Protein AF-A0A3N0ZMW2-F1 (afdb_monomer_lite)

Radius of gyration: 25.6 Å; chains: 1; bounding box: 73×27×79 Å

Sequence (236 aa):
MEIFRFLLFVFLTFFYLSYNSNSQKCKDFLIFDGSEQVVEYDIDTTGNWWILTRPYSDEFRLILPNSTTATFKEIKNLTFSPDGSRWAFFGRNNSGWNLVTSDTTIPLFCENVVDIGFSPNSEGFFYAYKNGMQTTVNFNHKQATLINYEGKIFLNFDGTLIAFVLTKGRSKTLVVPSRFESENFDEIIPLGFWADDEFIYAGRRGNLWQIFKNQKAITEDLLGIIDMKINWNGTN

Structure (mmCIF, N/CA/C/O backbone):
data_AF-A0A3N0ZMW2-F1
#
_entry.id   AF-A0A3N0ZMW2-F1
#
loop_
_atom_site.group_PDB
_atom_site.id
_atom_site.type_symbol
_atom_site.label_atom_id
_atom_site.label_alt_id
_atom_site.label_comp_id
_atom_site.label_asym_id
_atom_site.label_entity_id
_atom_site.label_seq_id
_atom_site.pdbx_PDB_ins_code
_atom_site.Cartn_x
_atom_site.Cartn_y
_atom_site.Cartn_z
_atom_site.occupancy
_atom_site.B_iso_or_equiv
_atom_site.auth_seq_id
_atom_site.auth_comp_id
_atom_site.auth_asym_id
_atom_site.auth_atom_id
_atom_site.pdbx_PDB_model_num
ATOM 1 N N . MET A 1 1 ? -51.099 12.055 -51.195 1.00 60.53 1 MET A N 1
ATOM 2 C CA . MET A 1 1 ? -50.445 10.734 -51.032 1.00 60.53 1 MET A CA 1
ATOM 3 C C . MET A 1 1 ? -48.921 10.810 -51.200 1.00 60.53 1 MET A C 1
ATOM 5 O O . MET A 1 1 ? -48.220 10.093 -50.503 1.00 60.53 1 MET A O 1
ATOM 9 N N . GLU A 1 2 ? -48.413 11.718 -52.043 1.00 67.00 2 GLU A N 1
ATOM 10 C CA . GLU A 1 2 ? -46.975 11.996 -52.258 1.00 67.00 2 GLU A CA 1
ATOM 11 C C . GLU A 1 2 ? -46.216 12.448 -50.988 1.00 67.00 2 GLU A C 1
ATOM 13 O O . GLU A 1 2 ? -45.193 11.869 -50.635 1.00 67.00 2 GLU A O 1
ATOM 18 N N . ILE A 1 3 ? -46.755 13.416 -50.235 1.00 75.69 3 ILE A N 1
ATOM 19 C CA . ILE A 1 3 ? -46.076 14.014 -49.064 1.00 75.69 3 ILE A CA 1
ATOM 20 C C . ILE A 1 3 ? -45.846 13.002 -47.929 1.00 75.69 3 ILE A C 1
ATOM 22 O O . ILE A 1 3 ? -44.796 13.004 -47.293 1.00 75.69 3 ILE A O 1
ATOM 26 N N . PHE A 1 4 ? -46.802 12.097 -47.697 1.00 76.81 4 PHE A N 1
ATOM 27 C CA . PHE A 1 4 ? -46.686 11.086 -46.643 1.00 76.81 4 PHE A CA 1
ATOM 28 C C . PHE A 1 4 ? -45.621 10.031 -46.978 1.00 76.81 4 PHE A C 1
ATOM 30 O O . PHE A 1 4 ? -44.885 9.595 -46.099 1.00 76.81 4 PHE A O 1
ATOM 37 N N . ARG A 1 5 ? -45.484 9.667 -48.263 1.00 75.56 5 ARG A N 1
ATOM 38 C CA . ARG A 1 5 ? -44.421 8.764 -48.730 1.00 75.56 5 ARG A CA 1
ATOM 39 C C . ARG A 1 5 ? -43.040 9.407 -48.618 1.00 75.56 5 ARG A C 1
ATOM 41 O O . ARG A 1 5 ? -42.105 8.731 -48.205 1.00 75.56 5 ARG A O 1
ATOM 48 N N . PHE A 1 6 ? -42.929 10.701 -48.917 1.00 79.81 6 PHE A N 1
ATOM 49 C CA . PHE A 1 6 ? -41.679 11.446 -48.758 1.00 79.81 6 PHE A CA 1
ATOM 50 C C . PHE A 1 6 ? -41.250 11.541 -47.285 1.00 79.81 6 PHE A C 1
ATOM 52 O O . PHE A 1 6 ? -40.108 11.228 -46.958 1.00 79.81 6 PHE A O 1
ATOM 59 N N . LEU A 1 7 ? -42.176 11.873 -46.378 1.00 78.88 7 LEU A N 1
ATOM 60 C CA . LEU A 1 7 ? -41.906 11.918 -44.935 1.00 78.88 7 LEU A CA 1
ATOM 61 C C . LEU A 1 7 ? -41.514 10.549 -44.365 1.00 78.88 7 LEU A C 1
ATOM 63 O O . LEU A 1 7 ? -40.574 10.469 -43.578 1.00 78.88 7 LEU A O 1
ATOM 67 N N . LEU A 1 8 ? -42.177 9.470 -44.794 1.00 79.69 8 LEU A N 1
ATOM 68 C CA . LEU A 1 8 ? -41.828 8.108 -44.382 1.00 79.69 8 LEU A CA 1
ATOM 69 C C . LEU A 1 8 ? -40.416 7.723 -44.850 1.00 79.69 8 LEU A C 1
ATOM 71 O O . LEU A 1 8 ? -39.670 7.104 -44.097 1.00 79.69 8 LEU A O 1
ATOM 75 N N . PHE A 1 9 ? -40.034 8.118 -46.068 1.00 80.38 9 PHE A N 1
ATOM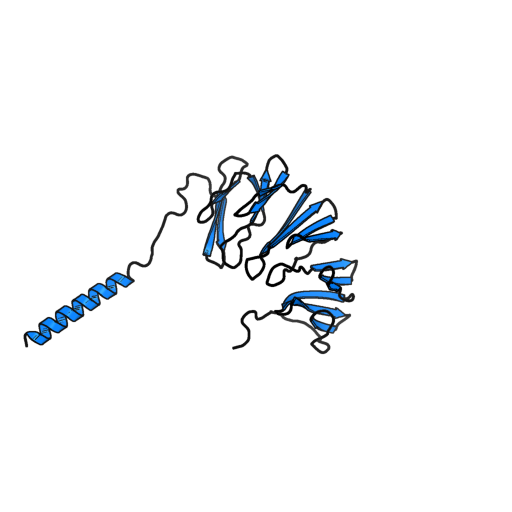 76 C CA . PHE A 1 9 ? -38.703 7.850 -46.612 1.00 80.38 9 PHE A CA 1
ATOM 77 C C . PHE A 1 9 ? -37.613 8.620 -45.857 1.00 80.38 9 PHE A C 1
ATOM 79 O O . PHE A 1 9 ? -36.590 8.037 -45.514 1.00 80.38 9 PHE A O 1
ATOM 86 N N . VAL A 1 10 ? -37.853 9.894 -45.524 1.00 81.12 10 VAL A N 1
ATOM 87 C CA . VAL A 1 10 ? -36.942 10.708 -44.695 1.00 81.12 10 VAL A CA 1
ATOM 88 C C . VAL A 1 10 ? -36.817 10.139 -43.280 1.00 81.12 10 VAL A C 1
ATOM 90 O O . VAL A 1 10 ? -35.724 10.103 -42.722 1.00 81.12 10 VAL A O 1
ATOM 93 N N . PHE A 1 11 ? -37.915 9.657 -42.697 1.00 78.88 11 PHE A N 1
ATOM 94 C CA . PHE A 1 11 ? -37.889 9.054 -41.368 1.00 78.88 11 PHE A CA 1
ATOM 95 C C . PHE A 1 11 ? -37.137 7.718 -41.367 1.00 78.88 11 PHE A C 1
ATOM 97 O O . PHE A 1 11 ? -36.317 7.477 -40.486 1.00 78.88 11 PHE A O 1
ATOM 104 N N . LEU A 1 12 ? -37.349 6.876 -42.384 1.00 74.88 12 LEU A N 1
ATOM 105 C CA . LEU A 1 12 ? -36.628 5.613 -42.553 1.00 74.88 12 LEU A CA 1
ATOM 106 C C . LEU A 1 12 ? -35.131 5.829 -42.787 1.00 74.88 12 LEU A C 1
ATOM 108 O O . LEU A 1 12 ? -34.338 5.097 -42.203 1.00 74.88 12 LEU A O 1
ATOM 112 N N . THR A 1 13 ? -34.725 6.833 -43.572 1.00 72.44 13 THR A N 1
ATOM 113 C CA . THR A 1 13 ? -33.300 7.147 -43.774 1.00 72.44 13 THR A CA 1
ATOM 114 C C . THR A 1 13 ? -32.653 7.709 -42.511 1.00 72.44 13 THR A C 1
ATOM 116 O O . THR A 1 13 ? -31.554 7.279 -42.168 1.00 72.44 13 THR A O 1
ATOM 119 N N . PHE A 1 14 ? -33.336 8.578 -41.757 1.00 68.44 14 PHE A N 1
ATOM 120 C CA . PHE A 1 14 ? -32.856 9.034 -40.445 1.00 68.44 14 PHE A CA 1
ATOM 121 C C . PHE A 1 14 ? -32.730 7.882 -39.444 1.00 68.44 14 PHE A C 1
ATOM 123 O O . PHE A 1 14 ? -31.727 7.781 -38.737 1.00 68.44 14 PHE A O 1
ATOM 130 N N . PHE A 1 15 ? -33.714 6.982 -39.414 1.00 64.94 15 PHE A N 1
ATOM 131 C CA . PHE A 1 15 ? -33.698 5.819 -38.533 1.00 64.94 15 PHE A CA 1
ATOM 132 C C . PHE A 1 15 ? -32.551 4.863 -38.900 1.00 64.94 15 PHE A C 1
ATOM 134 O O . PHE A 1 15 ? -31.793 4.453 -38.021 1.00 64.94 15 PHE A O 1
ATOM 141 N N . TYR A 1 16 ? -32.331 4.600 -40.193 1.00 61.69 16 TYR A N 1
ATOM 142 C CA . TYR A 1 16 ? -31.206 3.787 -40.675 1.00 61.69 16 TYR A CA 1
ATOM 143 C C . TYR A 1 16 ? -29.839 4.416 -40.375 1.00 61.69 16 TYR A C 1
ATOM 145 O O . TYR A 1 16 ? -28.912 3.713 -39.970 1.00 61.69 16 TYR A O 1
ATOM 153 N N . LEU A 1 17 ? -29.699 5.736 -40.534 1.00 58.47 17 LEU A N 1
ATOM 154 C CA . LEU A 1 17 ? -28.466 6.446 -40.184 1.00 58.47 17 LEU A CA 1
ATOM 155 C C . LEU A 1 17 ? -28.198 6.376 -38.674 1.00 58.47 17 LEU A C 1
ATOM 157 O O . LEU A 1 17 ? -27.071 6.107 -38.271 1.00 58.47 17 LEU A O 1
ATOM 161 N N . SER A 1 18 ? -29.230 6.520 -37.835 1.00 58.78 18 SER A N 1
ATOM 162 C CA . SER A 1 18 ? -29.092 6.439 -36.373 1.00 58.78 18 SER A CA 1
ATOM 163 C C . SER A 1 18 ? -28.722 5.039 -35.858 1.00 58.78 18 SER A C 1
ATOM 165 O O . SER A 1 18 ? -27.980 4.922 -34.881 1.00 58.78 18 SER A O 1
ATOM 167 N N . TYR A 1 19 ? -29.178 3.978 -36.535 1.00 56.97 19 TYR A N 1
ATOM 168 C CA . TYR A 1 19 ? -28.832 2.596 -36.191 1.00 56.97 19 TYR A CA 1
ATOM 169 C C . TYR A 1 19 ? -27.354 2.287 -36.476 1.00 56.97 19 TYR A C 1
ATOM 171 O O . TYR A 1 19 ? -26.683 1.660 -35.656 1.00 56.97 19 TYR A O 1
ATOM 179 N N . ASN A 1 20 ? -26.814 2.790 -37.592 1.00 53.53 20 ASN A N 1
ATOM 180 C CA . ASN A 1 20 ? -25.405 2.588 -37.946 1.00 53.53 20 ASN A CA 1
ATOM 181 C C . ASN A 1 20 ? -24.446 3.322 -36.991 1.00 53.53 20 ASN A C 1
ATOM 183 O O . ASN A 1 20 ? -23.402 2.777 -36.642 1.00 53.53 20 ASN A O 1
ATOM 187 N N . SER A 1 21 ? -24.828 4.493 -36.467 1.00 53.19 21 SER A N 1
ATOM 188 C CA . SER A 1 21 ? -24.027 5.243 -35.482 1.00 53.19 21 SER A CA 1
ATOM 189 C C . SER A 1 21 ? -23.791 4.492 -34.165 1.00 53.19 21 SER A C 1
ATOM 191 O O . SER A 1 21 ? -22.814 4.756 -33.465 1.00 53.19 21 SER A O 1
ATOM 193 N N . ASN A 1 22 ? -24.681 3.562 -33.802 1.00 53.41 22 ASN A N 1
ATOM 194 C CA . ASN A 1 22 ? -24.559 2.769 -32.576 1.00 53.41 22 ASN A CA 1
ATOM 195 C C . ASN A 1 22 ? -23.882 1.408 -32.787 1.00 53.41 22 ASN A C 1
ATOM 197 O O . ASN A 1 22 ? -23.497 0.781 -31.803 1.00 53.41 22 ASN A O 1
ATOM 201 N N . SER A 1 23 ? -23.679 0.973 -34.036 1.00 53.62 23 SER A N 1
ATOM 202 C CA . SER A 1 23 ? -23.050 -0.317 -34.355 1.00 53.62 23 SER A CA 1
ATOM 203 C C . SER A 1 23 ? -21.514 -0.279 -34.341 1.00 53.62 23 SER A C 1
ATOM 205 O O . SER A 1 23 ? -20.879 -1.319 -34.486 1.00 53.62 23 SER A O 1
ATOM 207 N N . GLN A 1 24 ? -20.903 0.896 -34.155 1.00 54.38 24 GLN A N 1
ATOM 208 C CA . GLN A 1 24 ? -19.456 1.105 -34.287 1.00 54.38 24 GLN A CA 1
ATOM 209 C C . GLN A 1 24 ? -18.806 1.575 -32.975 1.00 54.38 24 GLN A C 1
ATOM 211 O O . GLN A 1 24 ? -18.041 2.538 -32.955 1.00 54.38 24 GLN A O 1
ATOM 216 N N . LYS A 1 25 ? -19.152 0.944 -31.845 1.00 57.75 25 LYS A N 1
ATOM 217 C CA . LYS A 1 25 ? -18.576 1.296 -30.531 1.00 57.75 25 LYS A CA 1
ATOM 218 C C . LYS A 1 25 ? -17.552 0.296 -29.991 1.00 57.75 25 LYS A C 1
ATOM 220 O O . LYS A 1 25 ? -16.975 0.560 -28.944 1.00 57.75 25 LYS A O 1
ATOM 225 N N . CYS A 1 26 ? -17.270 -0.789 -30.707 1.00 59.66 26 CYS A N 1
ATOM 226 C CA . CYS A 1 26 ? -16.091 -1.609 -30.438 1.00 59.66 26 CYS A CA 1
ATOM 227 C C . CYS A 1 26 ? -14.921 -1.010 -31.219 1.00 59.66 26 CYS A C 1
ATOM 229 O O . CYS A 1 26 ? -14.846 -1.138 -32.442 1.00 59.66 26 CYS A O 1
ATOM 231 N N . LYS A 1 27 ? -14.071 -0.255 -30.521 1.00 62.12 27 LYS A N 1
ATOM 232 C CA . LYS A 1 27 ? -12.771 0.162 -31.038 1.00 62.12 27 LYS A CA 1
ATOM 233 C C . LYS A 1 27 ? -11.738 -0.773 -30.440 1.00 62.12 27 LYS A C 1
ATOM 235 O O . LYS A 1 27 ? -11.435 -0.659 -29.257 1.00 62.12 27 LYS A O 1
ATOM 240 N N . ASP A 1 28 ? -11.196 -1.639 -31.276 1.00 69.94 28 ASP A N 1
ATOM 241 C CA . ASP A 1 28 ? -10.061 -2.468 -30.908 1.00 69.94 28 ASP A CA 1
ATOM 242 C C . ASP A 1 28 ? -8.806 -1.721 -31.356 1.00 69.94 28 ASP A C 1
ATOM 244 O O . ASP A 1 28 ? -8.696 -1.292 -32.508 1.00 69.94 28 ASP A O 1
ATOM 248 N N . PHE A 1 29 ? -7.879 -1.500 -30.432 1.00 72.50 29 PHE A N 1
ATOM 249 C CA . PHE A 1 29 ? -6.575 -0.930 -30.736 1.00 72.50 29 PHE A CA 1
ATOM 250 C C . PHE A 1 29 ? -5.500 -1.879 -30.228 1.00 72.50 29 PHE A C 1
ATOM 252 O O . PHE A 1 29 ? -5.646 -2.512 -29.183 1.00 72.50 29 PHE A O 1
ATOM 259 N N . LEU A 1 30 ? -4.429 -2.009 -31.005 1.00 80.44 30 LEU A N 1
ATOM 260 C CA . LEU A 1 30 ? -3.298 -2.836 -30.626 1.00 80.44 30 LEU A CA 1
ATOM 261 C C . LEU A 1 30 ? -2.554 -2.143 -29.483 1.00 80.44 30 LEU A C 1
ATOM 263 O O . LEU A 1 30 ? -1.941 -1.099 -29.687 1.00 80.44 30 LEU A O 1
ATOM 267 N N . ILE A 1 31 ? -2.646 -2.719 -28.286 1.00 79.75 31 ILE A N 1
ATOM 268 C CA . ILE A 1 31 ? -1.982 -2.213 -27.078 1.00 79.75 31 ILE A CA 1
ATOM 269 C C . ILE A 1 31 ? -0.482 -2.553 -27.085 1.00 79.75 31 ILE A C 1
ATOM 271 O O . ILE A 1 31 ? 0.334 -1.793 -26.571 1.00 79.75 31 ILE A O 1
ATOM 275 N N . PHE A 1 32 ? -0.112 -3.683 -27.691 1.00 85.12 32 PHE A N 1
ATOM 276 C CA . PHE A 1 32 ? 1.262 -4.168 -27.742 1.00 85.12 32 PHE A CA 1
ATOM 277 C C . PHE A 1 32 ? 1.511 -4.956 -29.029 1.00 85.12 32 PHE A C 1
ATOM 279 O O . PHE A 1 32 ? 0.686 -5.777 -29.423 1.00 85.12 32 PHE A O 1
ATOM 286 N N . ASP A 1 33 ? 2.640 -4.702 -29.687 1.00 85.81 33 ASP A N 1
ATOM 287 C CA . ASP A 1 33 ? 2.970 -5.237 -31.014 1.00 85.81 33 ASP A CA 1
ATOM 288 C C . ASP A 1 33 ? 3.628 -6.626 -30.997 1.00 85.81 33 ASP A C 1
ATOM 290 O O . ASP A 1 33 ? 3.847 -7.218 -32.054 1.00 85.81 33 ASP A O 1
ATOM 294 N N . GLY A 1 34 ? 3.928 -7.161 -29.810 1.00 85.38 34 GLY A N 1
ATOM 295 C CA . GLY A 1 34 ? 4.603 -8.448 -29.659 1.00 85.38 34 GLY A CA 1
ATOM 296 C C . GLY A 1 34 ? 6.119 -8.387 -29.860 1.00 85.38 34 GLY A C 1
ATOM 297 O O . GLY A 1 34 ? 6.742 -9.431 -30.041 1.00 85.38 34 GLY A O 1
ATOM 298 N N . SER A 1 35 ? 6.726 -7.196 -29.824 1.00 88.38 35 SER A N 1
ATOM 299 C CA . SER A 1 35 ? 8.182 -7.009 -29.945 1.00 88.38 35 SER A CA 1
ATOM 300 C C . SER A 1 35 ? 8.998 -7.639 -28.808 1.00 88.38 35 S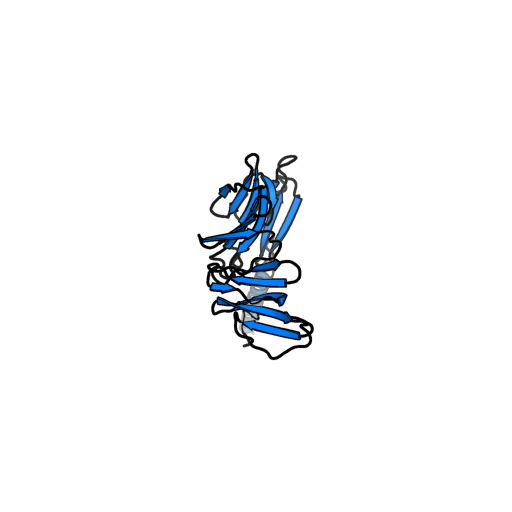ER A C 1
ATOM 302 O O . SER A 1 35 ? 10.196 -7.868 -28.967 1.00 88.38 35 SER A O 1
ATOM 304 N N . GLU A 1 36 ? 8.364 -7.959 -27.678 1.00 93.50 36 GLU A N 1
ATOM 305 C CA . GLU A 1 36 ? 8.993 -8.576 -26.507 1.00 93.50 36 GLU A CA 1
ATOM 306 C C . GLU A 1 36 ? 8.156 -9.723 -25.961 1.00 93.50 36 GLU A C 1
ATOM 308 O O . GLU A 1 36 ? 6.935 -9.769 -26.126 1.00 93.50 36 GLU A O 1
ATOM 313 N N . GLN A 1 37 ? 8.813 -10.635 -25.246 1.00 94.50 37 GLN A N 1
ATOM 314 C CA . GLN A 1 37 ? 8.111 -11.694 -24.542 1.00 94.50 37 GLN A CA 1
ATOM 315 C C . GLN A 1 37 ? 7.238 -11.094 -23.434 1.00 94.50 37 GLN A C 1
ATOM 317 O O . GLN A 1 37 ? 7.749 -10.482 -22.498 1.00 94.50 37 GLN A O 1
ATOM 322 N N . VAL A 1 38 ? 5.929 -11.324 -23.506 1.00 95.75 38 VAL A N 1
ATOM 323 C CA . VAL A 1 38 ? 5.001 -11.002 -22.417 1.00 95.75 38 VAL A CA 1
ATOM 324 C C . VAL A 1 38 ? 5.164 -12.031 -21.301 1.00 95.75 38 VAL A C 1
ATOM 326 O O . VAL A 1 38 ? 5.138 -13.238 -21.546 1.00 95.75 38 VAL A O 1
ATOM 329 N N . VAL A 1 39 ? 5.352 -11.543 -20.079 1.00 95.75 39 VAL A N 1
ATOM 330 C CA . VAL A 1 39 ? 5.433 -12.351 -18.857 1.00 95.75 39 VAL A CA 1
ATOM 331 C C . VAL A 1 39 ? 4.072 -12.395 -18.181 1.00 95.75 39 VAL A C 1
ATOM 333 O O . VAL A 1 39 ? 3.584 -13.469 -17.848 1.00 95.75 39 VAL A O 1
ATOM 336 N N . GLU A 1 40 ? 3.470 -11.224 -17.998 1.00 95.38 40 GLU A N 1
ATOM 337 C CA . GLU A 1 40 ? 2.204 -11.035 -17.298 1.00 95.38 40 GLU A CA 1
ATOM 338 C C . GLU A 1 40 ? 1.558 -9.736 -17.783 1.00 95.38 40 GLU A C 1
ATOM 340 O O . GLU A 1 40 ? 2.237 -8.859 -18.318 1.00 95.38 40 GLU A O 1
ATOM 345 N N . TYR A 1 41 ? 0.250 -9.613 -17.634 1.00 94.81 41 TYR A N 1
ATOM 346 C CA . TYR A 1 41 ? -0.497 -8.397 -17.921 1.00 94.81 41 TYR A CA 1
ATOM 347 C C . TYR A 1 41 ? -1.797 -8.428 -17.127 1.00 94.81 41 TYR A C 1
ATOM 349 O O . TYR A 1 41 ? -2.317 -9.508 -16.844 1.00 94.81 41 TYR A O 1
ATOM 357 N N . ASP A 1 42 ? -2.334 -7.259 -16.804 1.00 93.81 42 ASP A N 1
ATOM 358 C CA . ASP A 1 42 ? -3.636 -7.146 -16.147 1.00 93.81 42 ASP A CA 1
ATOM 359 C C . ASP A 1 42 ? -4.262 -5.768 -16.404 1.00 93.81 42 ASP A C 1
ATOM 361 O O . ASP A 1 42 ? -3.635 -4.878 -16.990 1.00 93.81 42 ASP A O 1
ATOM 365 N N . ILE A 1 43 ? -5.506 -5.599 -15.962 1.00 90.44 43 ILE A N 1
ATOM 366 C CA . ILE A 1 43 ? -6.233 -4.334 -15.915 1.00 90.44 43 ILE A CA 1
ATOM 367 C C . ILE A 1 43 ? -6.816 -4.128 -14.515 1.00 90.44 43 ILE A C 1
ATOM 369 O O . ILE A 1 43 ? -7.495 -4.997 -13.970 1.00 90.44 43 ILE A O 1
ATOM 373 N N . ASP A 1 44 ? -6.547 -2.973 -13.911 1.00 85.12 44 ASP A N 1
ATOM 374 C CA . ASP A 1 44 ? -7.080 -2.652 -12.589 1.00 85.12 44 ASP A CA 1
ATOM 375 C C . ASP A 1 44 ? -8.575 -2.269 -12.642 1.00 85.12 44 ASP A C 1
ATOM 377 O O . ASP A 1 44 ? -9.188 -2.124 -13.705 1.00 85.12 44 ASP A O 1
ATOM 381 N N . THR A 1 45 ? -9.193 -2.063 -11.475 1.00 77.31 45 THR A N 1
ATOM 382 C CA . THR A 1 45 ? -10.620 -1.702 -11.379 1.00 77.31 45 THR A CA 1
ATOM 383 C C . THR A 1 45 ? -10.956 -0.318 -11.944 1.00 77.31 45 THR A C 1
ATOM 385 O O . THR A 1 45 ? -12.134 0.001 -12.094 1.00 77.31 45 THR A O 1
ATOM 388 N N . THR A 1 46 ? -9.952 0.513 -12.227 1.00 81.19 46 THR A N 1
ATOM 389 C CA . THR A 1 46 ? -10.101 1.848 -12.830 1.00 81.19 46 THR A CA 1
ATOM 390 C C . THR A 1 46 ? -9.931 1.816 -14.353 1.00 81.19 46 THR A C 1
ATOM 392 O O . THR A 1 46 ? -10.213 2.804 -15.029 1.00 81.19 46 THR A O 1
ATOM 395 N N . GLY A 1 47 ? -9.537 0.667 -14.909 1.00 82.69 47 GLY A N 1
ATOM 396 C CA . GLY A 1 47 ? -9.302 0.478 -16.334 1.00 82.69 47 GLY A CA 1
ATOM 397 C C . GLY A 1 47 ? -7.858 0.731 -16.769 1.00 82.69 47 GLY A C 1
ATOM 398 O O . GLY A 1 47 ? -7.594 0.725 -17.975 1.00 82.69 47 GLY A O 1
ATOM 399 N N . ASN A 1 48 ? -6.916 0.933 -15.838 1.00 87.94 48 ASN A N 1
ATOM 400 C CA . ASN A 1 48 ? -5.501 1.002 -16.196 1.00 87.94 48 ASN A CA 1
ATOM 401 C C . ASN A 1 48 ? -4.979 -0.391 -16.470 1.00 87.94 48 ASN A C 1
ATOM 403 O O . ASN A 1 48 ? -4.986 -1.260 -15.601 1.00 87.94 48 ASN A O 1
ATOM 407 N N . TRP A 1 49 ? -4.494 -0.581 -17.685 1.00 91.56 49 TRP A N 1
ATOM 408 C CA . TRP A 1 49 ? -3.830 -1.805 -18.079 1.00 91.56 49 TRP A CA 1
ATOM 409 C C . TRP A 1 49 ? -2.322 -1.684 -17.883 1.00 91.56 49 TRP A C 1
ATOM 411 O O . TRP A 1 49 ? -1.750 -0.594 -17.933 1.00 91.56 49 TRP A O 1
ATOM 421 N N . TRP A 1 50 ? -1.664 -2.818 -17.701 1.00 94.94 50 TRP A N 1
ATOM 422 C CA . TRP A 1 50 ? -0.211 -2.909 -17.700 1.00 94.94 50 TRP A CA 1
ATOM 423 C C . TRP A 1 50 ? 0.235 -4.233 -18.305 1.00 94.94 50 TRP A C 1
ATOM 425 O O . TRP A 1 50 ? -0.492 -5.225 -18.281 1.00 94.94 50 TRP A O 1
ATOM 435 N N . ILE A 1 51 ? 1.445 -4.242 -18.856 1.00 95.62 51 ILE A N 1
ATOM 436 C CA . ILE A 1 51 ? 2.087 -5.436 -19.402 1.00 95.62 51 ILE A CA 1
ATOM 437 C C . ILE A 1 51 ? 3.497 -5.504 -18.836 1.00 95.62 51 ILE A C 1
ATOM 439 O O . ILE A 1 51 ? 4.291 -4.582 -19.010 1.00 95.62 51 ILE A O 1
ATOM 443 N N . LEU A 1 52 ? 3.816 -6.605 -18.171 1.00 96.81 52 LEU A N 1
ATOM 444 C CA . LEU A 1 52 ? 5.171 -6.968 -17.797 1.00 96.81 52 LEU A CA 1
ATOM 445 C C . LEU A 1 52 ? 5.799 -7.746 -18.951 1.00 96.81 52 LEU A C 1
ATOM 447 O O . LEU A 1 52 ? 5.354 -8.845 -19.292 1.00 96.81 52 LEU A O 1
ATOM 451 N N . THR A 1 53 ? 6.852 -7.195 -19.539 1.00 96.75 53 THR A N 1
ATOM 452 C CA . THR A 1 53 ? 7.608 -7.845 -20.611 1.00 96.75 53 THR A CA 1
ATOM 453 C C . THR A 1 53 ? 9.001 -8.244 -20.147 1.00 96.75 53 THR A C 1
ATOM 455 O O . THR A 1 53 ? 9.514 -7.741 -19.145 1.00 96.75 53 THR A O 1
ATOM 458 N N . ARG A 1 54 ? 9.618 -9.166 -20.888 1.00 96.31 54 ARG A N 1
ATOM 459 C CA . ARG A 1 54 ? 10.990 -9.639 -20.704 1.00 96.31 54 ARG A CA 1
ATOM 460 C C . ARG A 1 54 ? 11.806 -9.388 -21.983 1.00 96.31 54 ARG A C 1
ATOM 462 O O . ARG A 1 54 ? 11.893 -10.284 -22.824 1.00 96.31 54 ARG A O 1
ATOM 469 N N . PRO A 1 55 ? 12.368 -8.177 -22.170 1.00 93.50 55 PRO A N 1
ATOM 470 C CA . PRO A 1 55 ? 13.239 -7.858 -23.309 1.00 93.50 55 PRO A CA 1
ATOM 471 C C . PRO A 1 55 ? 14.509 -8.711 -23.393 1.00 93.50 55 PRO A C 1
ATOM 473 O O . PRO A 1 55 ? 14.977 -9.027 -24.486 1.00 93.50 55 PRO A O 1
ATOM 476 N N . TYR A 1 56 ? 15.089 -9.056 -22.240 1.00 91.94 56 TYR A N 1
ATOM 477 C CA . TYR A 1 56 ? 16.352 -9.790 -22.115 1.00 91.94 56 TYR A CA 1
ATOM 478 C C . TYR A 1 56 ? 16.196 -10.931 -21.104 1.00 91.94 56 TYR A C 1
ATOM 480 O O . TYR A 1 56 ? 15.253 -10.918 -20.320 1.00 91.94 56 TYR A O 1
ATOM 488 N N . SER A 1 57 ? 17.115 -11.909 -21.095 1.00 88.19 57 SER A N 1
ATOM 489 C CA . SER A 1 57 ? 16.968 -13.164 -20.326 1.00 88.19 57 SER A CA 1
ATOM 490 C C . SER A 1 57 ? 16.544 -12.970 -18.867 1.00 88.19 57 SER A C 1
ATOM 492 O O . SER A 1 57 ? 15.708 -13.729 -18.383 1.00 88.19 57 SER A O 1
ATOM 494 N N . ASP A 1 58 ? 17.066 -11.933 -18.208 1.00 90.62 58 ASP A N 1
ATOM 495 C CA . ASP A 1 58 ? 16.887 -11.678 -16.774 1.00 90.62 58 ASP A CA 1
ATOM 496 C C . ASP A 1 58 ? 16.494 -10.226 -16.474 1.00 90.62 58 ASP A C 1
ATOM 498 O O . ASP A 1 58 ? 16.784 -9.696 -15.399 1.00 90.62 58 ASP A O 1
ATOM 502 N N . GLU A 1 59 ? 15.859 -9.562 -17.439 1.00 96.25 59 GLU A N 1
ATOM 503 C CA . GLU A 1 59 ? 15.385 -8.194 -17.268 1.00 96.25 59 GLU A CA 1
ATOM 504 C C . GLU A 1 59 ? 13.931 -8.040 -17.688 1.00 96.25 59 GLU A C 1
ATOM 506 O O . GLU A 1 59 ? 13.482 -8.581 -18.697 1.00 96.25 59 GLU A O 1
ATOM 511 N N . PHE A 1 60 ? 13.218 -7.244 -16.907 1.00 97.44 60 PHE A N 1
ATOM 512 C CA . PHE A 1 60 ? 11.796 -6.999 -17.004 1.00 97.44 60 PHE A CA 1
ATOM 513 C C . PHE A 1 60 ? 11.527 -5.510 -17.145 1.00 97.44 60 PHE A C 1
ATOM 515 O O . PHE A 1 60 ? 12.242 -4.691 -16.565 1.00 97.44 60 PHE A O 1
ATOM 522 N N . ARG A 1 61 ? 10.464 -5.144 -17.850 1.00 96.75 61 ARG A N 1
ATOM 523 C CA . ARG A 1 61 ? 9.947 -3.773 -17.838 1.00 96.75 61 ARG A CA 1
ATOM 524 C C . ARG A 1 61 ? 8.432 -3.765 -17.886 1.00 96.75 61 ARG A C 1
ATOM 526 O O . ARG A 1 61 ? 7.817 -4.742 -18.306 1.00 96.75 61 ARG A O 1
ATOM 533 N N . LEU A 1 62 ? 7.852 -2.657 -17.444 1.00 96.31 62 LEU A N 1
ATOM 534 C CA . LEU A 1 62 ? 6.422 -2.416 -17.527 1.00 96.31 62 LEU A CA 1
ATOM 535 C C . LEU A 1 62 ? 6.116 -1.528 -18.731 1.00 96.31 62 LEU A C 1
ATOM 537 O O . LEU A 1 62 ? 6.745 -0.487 -18.942 1.00 96.31 62 LEU A O 1
ATOM 541 N N . ILE A 1 63 ? 5.113 -1.938 -19.493 1.00 94.75 63 ILE A N 1
ATOM 542 C CA . ILE A 1 63 ? 4.426 -1.115 -20.479 1.00 94.75 63 ILE A CA 1
ATOM 543 C C . ILE A 1 63 ? 3.095 -0.709 -19.854 1.00 94.75 63 ILE A C 1
ATOM 545 O O . ILE A 1 63 ? 2.324 -1.551 -19.397 1.00 94.75 63 ILE A O 1
ATOM 549 N N . LEU A 1 64 ? 2.867 0.595 -19.802 1.00 92.69 64 LEU A N 1
ATOM 550 C CA . LEU A 1 64 ? 1.743 1.274 -19.167 1.00 92.69 64 LEU A CA 1
ATOM 551 C C . LEU A 1 64 ? 1.028 2.133 -20.229 1.00 92.69 64 LEU A C 1
ATOM 553 O O . LEU A 1 64 ? 1.629 2.405 -21.273 1.00 92.69 64 LEU A O 1
ATOM 557 N N . PRO A 1 65 ? -0.196 2.643 -19.982 1.00 85.38 65 PRO A N 1
ATOM 558 C CA . PRO A 1 65 ? -1.044 3.242 -21.017 1.00 85.38 65 PRO A CA 1
ATOM 559 C C . PRO A 1 65 ? -0.387 4.312 -21.886 1.00 85.38 65 PRO A C 1
ATOM 561 O O . PRO A 1 65 ? -0.672 4.398 -23.076 1.00 85.38 65 PRO A O 1
ATOM 564 N N . ASN A 1 66 ? 0.521 5.095 -21.303 1.00 82.62 66 ASN A N 1
ATOM 565 C CA . ASN A 1 66 ? 1.253 6.156 -21.993 1.00 82.62 66 ASN A CA 1
ATOM 566 C C . ASN A 1 66 ? 2.748 6.162 -21.639 1.00 82.62 66 ASN A C 1
ATOM 568 O O . ASN A 1 66 ? 3.398 7.204 -21.714 1.00 82.62 66 ASN A O 1
ATOM 572 N N . SER A 1 67 ? 3.292 5.037 -21.169 1.00 88.06 67 SER A N 1
ATOM 573 C CA . SER A 1 67 ? 4.676 4.983 -20.696 1.00 88.06 67 SER A CA 1
ATOM 574 C C . SER A 1 67 ? 5.279 3.593 -20.851 1.00 88.06 67 SER A C 1
ATOM 576 O O . SER A 1 67 ? 4.594 2.579 -20.780 1.00 88.06 67 SER A O 1
ATOM 578 N N . THR A 1 68 ? 6.589 3.533 -21.050 1.00 93.00 68 THR A N 1
ATOM 579 C CA . THR A 1 68 ? 7.365 2.293 -20.991 1.00 93.00 68 THR A CA 1
ATOM 580 C C . THR A 1 68 ? 8.539 2.535 -20.065 1.00 93.00 68 THR A C 1
ATOM 582 O O . THR A 1 68 ? 9.270 3.514 -20.223 1.00 93.00 68 THR A O 1
ATOM 585 N N . THR A 1 69 ? 8.706 1.669 -19.072 1.00 95.81 69 THR A N 1
ATOM 586 C CA . THR A 1 69 ? 9.736 1.854 -18.052 1.00 95.81 69 THR A CA 1
ATOM 587 C C . THR A 1 69 ? 11.114 1.443 -18.564 1.00 95.81 69 THR A C 1
ATOM 589 O O . THR A 1 69 ? 11.258 0.722 -19.556 1.00 95.81 69 THR A O 1
ATOM 592 N N . ALA A 1 70 ? 12.150 1.844 -17.825 1.00 95.06 70 ALA A N 1
ATOM 593 C CA . ALA A 1 70 ? 13.452 1.192 -17.909 1.00 95.06 70 ALA A CA 1
ATOM 594 C C . ALA A 1 70 ? 13.350 -0.300 -17.535 1.00 95.06 70 ALA A C 1
ATOM 596 O O . ALA A 1 70 ? 12.326 -0.757 -17.012 1.00 95.06 70 ALA A O 1
ATOM 597 N N . THR A 1 71 ? 14.419 -1.047 -17.802 1.00 96.88 71 THR A N 1
ATOM 598 C CA . THR A 1 71 ? 14.514 -2.456 -17.434 1.00 96.88 71 THR A CA 1
ATOM 599 C C . THR A 1 71 ? 15.035 -2.644 -16.009 1.00 96.88 71 THR A C 1
ATOM 601 O O . THR A 1 71 ? 15.861 -1.878 -15.505 1.00 96.88 71 THR A O 1
ATOM 604 N N . PHE A 1 72 ? 14.537 -3.683 -15.348 1.00 97.88 72 PHE A N 1
ATOM 605 C CA . PHE A 1 72 ? 14.866 -4.059 -13.979 1.00 97.88 72 PHE A CA 1
ATOM 606 C C . PHE A 1 72 ? 15.038 -5.571 -13.887 1.00 97.88 72 PHE A C 1
ATOM 608 O O . PHE A 1 72 ? 14.366 -6.326 -14.577 1.00 97.88 72 PHE A O 1
ATOM 615 N N . LYS A 1 73 ? 15.899 -6.036 -12.987 1.00 97.31 73 LYS A N 1
ATOM 616 C CA . LYS A 1 73 ? 16.055 -7.469 -12.698 1.00 97.31 73 LYS A CA 1
ATOM 617 C C . LYS A 1 73 ? 14.859 -8.052 -11.952 1.00 97.31 73 LYS A C 1
ATOM 619 O O . LYS A 1 73 ? 14.611 -9.249 -12.011 1.00 97.31 73 LYS A O 1
ATOM 624 N N . GLU A 1 74 ? 14.153 -7.209 -11.206 1.00 97.12 74 GLU A N 1
ATOM 625 C CA . GLU A 1 74 ? 13.004 -7.590 -10.391 1.00 97.12 74 GLU A CA 1
ATOM 626 C C . GLU A 1 74 ? 12.040 -6.402 -10.307 1.00 97.12 74 GLU A C 1
ATOM 628 O O . GLU A 1 74 ? 12.482 -5.264 -10.133 1.00 97.12 74 GLU A O 1
ATOM 633 N N . ILE A 1 75 ? 10.739 -6.665 -10.427 1.00 97.75 75 ILE A N 1
ATOM 634 C CA . ILE A 1 75 ? 9.666 -5.674 -10.296 1.00 97.75 75 ILE A CA 1
ATOM 635 C C . ILE A 1 75 ? 8.677 -6.189 -9.250 1.00 97.75 75 ILE A C 1
ATOM 637 O O . ILE A 1 75 ? 8.302 -7.361 -9.280 1.00 97.75 75 ILE A O 1
ATOM 641 N N . LYS A 1 76 ? 8.280 -5.330 -8.307 1.00 97.19 76 LYS A N 1
ATOM 642 C CA . LYS A 1 76 ? 7.339 -5.658 -7.227 1.00 97.19 76 LYS A CA 1
ATOM 643 C C . LYS A 1 76 ? 6.341 -4.538 -6.974 1.00 97.19 76 LYS A C 1
ATOM 645 O O . LYS A 1 76 ? 6.675 -3.369 -7.144 1.00 97.19 76 LYS A O 1
ATOM 650 N N . ASN A 1 77 ? 5.164 -4.929 -6.485 1.00 95.06 77 ASN A N 1
ATOM 651 C CA . ASN A 1 77 ? 4.116 -4.050 -5.959 1.00 95.06 77 ASN A CA 1
ATOM 652 C C . ASN A 1 77 ? 3.790 -2.886 -6.907 1.00 95.06 77 ASN A C 1
ATOM 654 O O . ASN A 1 77 ? 3.916 -1.724 -6.528 1.00 95.06 77 ASN A O 1
ATOM 658 N N . LEU A 1 78 ? 3.413 -3.201 -8.152 1.00 95.69 78 LEU A N 1
ATOM 659 C CA . LEU A 1 78 ? 2.820 -2.201 -9.033 1.00 95.69 78 LEU A CA 1
ATOM 660 C C . LEU A 1 78 ? 1.472 -1.768 -8.453 1.00 95.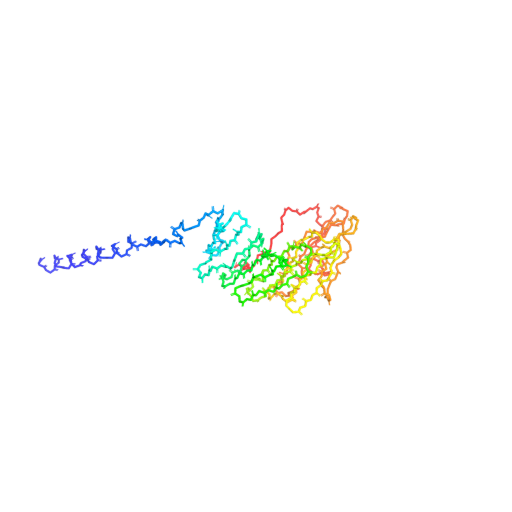69 78 LEU A C 1
ATOM 662 O O . LEU A 1 78 ? 0.566 -2.586 -8.308 1.00 95.69 78 LEU A O 1
ATOM 666 N N . THR A 1 79 ? 1.355 -0.480 -8.158 1.00 94.31 79 THR A N 1
ATOM 667 C CA . THR A 1 79 ? 0.153 0.124 -7.588 1.00 94.31 79 THR A CA 1
ATOM 668 C C . THR A 1 79 ? -0.208 1.367 -8.392 1.00 94.31 79 THR A C 1
ATOM 670 O O . THR A 1 79 ? 0.640 2.233 -8.618 1.00 94.31 79 THR A O 1
ATOM 673 N N . PHE A 1 80 ? -1.472 1.472 -8.793 1.00 94.19 80 PHE A N 1
ATOM 674 C CA . PHE A 1 80 ? -2.048 2.678 -9.387 1.00 94.19 80 PHE A CA 1
ATOM 675 C C . PHE A 1 80 ? -2.748 3.521 -8.319 1.00 94.19 80 PHE A C 1
ATOM 677 O O . PHE A 1 80 ? -3.228 2.998 -7.307 1.00 94.19 80 PHE A O 1
ATOM 684 N N . SER A 1 81 ? -2.804 4.833 -8.531 1.00 93.88 81 SER A N 1
ATOM 685 C CA . SER A 1 81 ? -3.671 5.699 -7.737 1.00 93.88 81 SER A CA 1
ATOM 686 C C . SER A 1 81 ? -5.151 5.408 -8.030 1.00 93.88 81 SER A C 1
ATOM 688 O O . SER A 1 81 ? -5.477 4.971 -9.132 1.00 93.88 81 SER A O 1
ATOM 690 N N . PRO A 1 82 ? -6.073 5.651 -7.079 1.00 91.88 82 PRO A N 1
ATOM 691 C CA . PRO A 1 82 ? -7.508 5.418 -7.287 1.00 91.88 82 PRO A CA 1
ATOM 692 C C . PRO A 1 82 ? -8.142 6.144 -8.484 1.00 91.88 82 PRO A C 1
ATOM 694 O O . PRO A 1 82 ? -9.132 5.664 -9.028 1.00 91.88 82 PRO A O 1
ATOM 697 N N . ASP A 1 83 ? -7.604 7.294 -8.890 1.00 92.06 83 ASP A N 1
ATOM 698 C CA . ASP A 1 83 ? -8.018 8.032 -10.092 1.00 92.06 83 ASP A CA 1
ATOM 699 C C . ASP A 1 83 ? -7.337 7.537 -11.383 1.00 92.06 83 ASP A C 1
ATOM 701 O O . ASP A 1 83 ? -7.651 8.010 -12.475 1.00 92.06 83 ASP A O 1
ATOM 705 N N . GLY A 1 84 ? -6.381 6.616 -11.257 1.00 90.25 84 GLY A N 1
ATOM 706 C CA . GLY A 1 84 ? -5.600 6.038 -12.339 1.00 90.25 84 GLY A CA 1
ATOM 707 C C . GLY A 1 84 ? -4.549 6.946 -12.976 1.00 90.25 84 GLY A C 1
ATOM 708 O O . GLY A 1 84 ? -3.866 6.533 -13.912 1.00 90.25 84 GLY A O 1
ATOM 709 N N . SER A 1 85 ? -4.393 8.181 -12.498 1.00 90.62 85 SER A N 1
ATOM 710 C CA . SER A 1 85 ? -3.498 9.158 -13.123 1.00 90.62 85 SER A CA 1
ATOM 711 C C . SER A 1 85 ? -2.021 8.931 -12.783 1.00 90.62 85 SER A C 1
ATOM 713 O O . SER A 1 85 ? -1.135 9.411 -13.496 1.00 90.62 85 SER A O 1
ATOM 715 N N . ARG A 1 86 ? -1.740 8.186 -11.707 1.00 92.75 86 ARG A N 1
ATOM 716 C CA . ARG A 1 86 ? -0.398 7.932 -11.176 1.00 92.75 86 ARG A CA 1
ATOM 717 C C . ARG A 1 86 ? -0.179 6.446 -10.948 1.00 92.75 86 ARG A C 1
ATOM 719 O O . ARG A 1 86 ? -1.107 5.670 -10.735 1.00 92.75 86 ARG A O 1
ATOM 726 N N . TRP A 1 87 ? 1.088 6.063 -10.942 1.00 94.75 87 TRP A N 1
ATOM 727 C CA . TRP A 1 87 ? 1.515 4.706 -10.637 1.00 94.75 87 TRP A CA 1
ATOM 728 C C . TRP A 1 87 ? 2.859 4.724 -9.920 1.00 94.75 87 TRP A C 1
ATOM 730 O O . TRP A 1 87 ? 3.642 5.673 -10.043 1.00 94.75 87 TRP A O 1
ATOM 740 N N . ALA A 1 88 ? 3.118 3.666 -9.161 1.00 96.75 88 ALA A N 1
ATOM 741 C CA . ALA A 1 88 ? 4.386 3.427 -8.495 1.00 96.75 88 ALA A CA 1
ATOM 742 C C . ALA A 1 88 ? 4.671 1.926 -8.395 1.00 96.75 88 ALA A C 1
ATOM 744 O O . ALA A 1 88 ? 3.749 1.119 -8.296 1.00 96.75 88 ALA A O 1
ATOM 745 N N . PHE A 1 89 ? 5.947 1.554 -8.414 1.00 97.75 89 PHE A N 1
ATOM 746 C CA . PHE A 1 89 ? 6.399 0.186 -8.174 1.00 97.75 89 PHE A CA 1
ATOM 747 C C . PHE A 1 89 ? 7.828 0.171 -7.625 1.00 97.75 89 PHE A C 1
ATOM 749 O O . PHE A 1 89 ? 8.548 1.173 -7.661 1.00 97.75 89 PHE A O 1
ATOM 756 N N . PHE A 1 90 ? 8.267 -0.988 -7.144 1.00 98.56 90 PHE A N 1
ATOM 757 C CA . PHE A 1 90 ? 9.660 -1.216 -6.782 1.00 98.56 90 PHE A CA 1
ATOM 758 C C . PHE A 1 90 ? 10.411 -1.926 -7.903 1.00 98.56 90 PHE A C 1
ATOM 760 O O . PHE A 1 90 ? 10.071 -3.052 -8.262 1.00 98.56 90 PHE A O 1
ATOM 767 N N . GLY A 1 91 ? 11.456 -1.288 -8.425 1.00 98.19 91 GLY A N 1
ATOM 768 C CA . GLY A 1 91 ? 12.335 -1.848 -9.448 1.00 98.19 91 GLY A CA 1
ATOM 769 C C . GLY A 1 91 ? 13.735 -2.108 -8.900 1.00 98.19 91 GLY A C 1
ATOM 770 O O . GLY A 1 91 ? 14.387 -1.195 -8.382 1.00 98.19 91 GLY A O 1
ATOM 771 N N . ARG A 1 92 ? 14.236 -3.338 -9.028 1.00 98.06 92 ARG A N 1
ATOM 772 C CA . ARG A 1 92 ? 15.604 -3.695 -8.632 1.00 98.06 92 ARG A CA 1
ATOM 773 C C . ARG A 1 92 ? 16.542 -3.671 -9.828 1.00 98.06 92 ARG A C 1
ATOM 775 O O . ARG A 1 92 ? 16.342 -4.400 -10.794 1.00 98.06 92 ARG A O 1
ATOM 782 N N . ASN A 1 93 ? 17.599 -2.875 -9.751 1.00 95.56 93 ASN A N 1
ATOM 783 C CA . ASN A 1 93 ? 18.673 -2.847 -10.744 1.00 95.56 93 ASN A CA 1
ATOM 784 C C . ASN A 1 93 ? 19.991 -3.365 -10.133 1.00 95.56 93 ASN A C 1
ATOM 786 O O . ASN A 1 93 ? 20.005 -3.952 -9.050 1.00 95.56 93 ASN A O 1
ATOM 790 N N . ASN A 1 94 ? 21.114 -3.163 -10.830 1.00 94.38 94 ASN A N 1
ATOM 791 C CA . ASN A 1 94 ? 22.442 -3.561 -10.341 1.00 94.38 94 ASN A CA 1
ATOM 792 C C . ASN A 1 94 ? 22.872 -2.842 -9.052 1.00 94.38 94 ASN A C 1
ATOM 794 O O . ASN A 1 94 ? 23.687 -3.378 -8.307 1.00 94.38 94 ASN A O 1
ATOM 798 N N . SER A 1 95 ? 22.341 -1.647 -8.796 1.00 94.31 95 SER A N 1
ATOM 799 C CA . SER A 1 95 ? 22.689 -0.819 -7.639 1.00 94.31 95 SER A CA 1
ATOM 800 C C . SER A 1 95 ? 21.797 -1.077 -6.424 1.00 94.31 95 SER A C 1
ATOM 802 O O . SER A 1 95 ? 22.163 -0.681 -5.322 1.00 94.31 95 SER A O 1
ATOM 804 N N . GLY A 1 96 ? 20.653 -1.746 -6.598 1.00 96.75 96 GLY A N 1
ATOM 805 C CA . GLY A 1 96 ? 19.724 -2.059 -5.515 1.00 96.75 96 GLY A CA 1
ATOM 806 C C . GLY A 1 96 ? 18.268 -1.809 -5.888 1.00 96.75 96 GLY A C 1
ATOM 807 O O . GLY A 1 96 ? 17.900 -1.801 -7.065 1.00 96.75 96 GLY A O 1
ATOM 808 N N . TRP A 1 97 ? 17.432 -1.649 -4.865 1.00 98.50 97 TRP A N 1
ATOM 809 C CA . TRP A 1 97 ? 16.018 -1.323 -5.014 1.00 98.50 97 TRP A CA 1
ATOM 810 C C . TRP A 1 97 ? 15.823 0.162 -5.314 1.00 98.50 97 TRP A C 1
ATOM 812 O O . TRP A 1 97 ? 16.547 1.015 -4.809 1.00 98.50 97 TRP A O 1
ATOM 822 N N . ASN A 1 98 ? 14.816 0.472 -6.119 1.00 98.44 98 ASN A N 1
ATOM 823 C 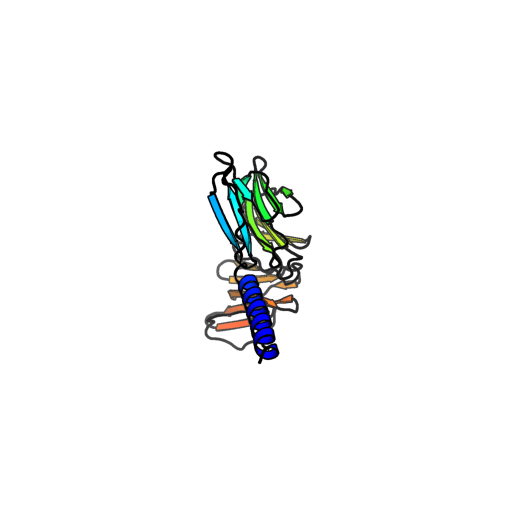CA . ASN A 1 98 ? 14.390 1.831 -6.420 1.00 98.44 98 ASN A CA 1
ATOM 824 C C . ASN A 1 98 ? 12.871 1.883 -6.306 1.00 98.44 98 ASN A C 1
ATOM 826 O O . ASN A 1 98 ? 12.189 0.961 -6.756 1.00 98.44 98 ASN A O 1
ATOM 830 N N . LEU A 1 99 ? 12.348 2.962 -5.737 1.00 98.25 99 LEU A N 1
ATOM 831 C CA . LEU A 1 99 ? 10.954 3.336 -5.921 1.00 98.25 99 LEU A CA 1
ATOM 832 C C . LEU A 1 99 ? 10.858 4.075 -7.254 1.00 98.25 99 LEU A C 1
ATOM 834 O O . LEU A 1 99 ? 11.476 5.125 -7.422 1.00 98.25 99 LEU A O 1
ATOM 838 N N . VAL A 1 100 ? 10.100 3.526 -8.191 1.00 98.00 100 VAL A N 1
ATOM 839 C CA . VAL A 1 100 ? 9.862 4.123 -9.505 1.00 98.00 100 VAL A CA 1
ATOM 840 C C . VAL A 1 100 ? 8.425 4.611 -9.526 1.00 98.00 100 VAL A C 1
ATOM 842 O O . VAL A 1 100 ? 7.510 3.835 -9.258 1.00 98.00 100 VAL A O 1
ATOM 845 N N . THR A 1 101 ? 8.223 5.885 -9.829 1.00 96.06 101 THR A N 1
ATOM 846 C CA . THR A 1 101 ? 6.904 6.507 -9.951 1.00 96.06 101 THR A CA 1
ATOM 847 C C . THR A 1 101 ? 6.719 7.070 -11.356 1.00 96.06 101 THR A C 1
ATOM 849 O O . THR A 1 101 ? 7.657 7.118 -12.156 1.00 96.06 101 THR A O 1
ATOM 852 N N . SER A 1 102 ? 5.505 7.525 -11.662 1.00 92.75 102 SER A N 1
ATOM 853 C CA . SER A 1 102 ? 5.188 8.191 -12.930 1.00 92.75 102 SER A CA 1
ATOM 854 C C . SER A 1 102 ? 6.027 9.443 -13.220 1.00 92.75 102 SER A C 1
ATOM 856 O O . SER A 1 102 ? 6.138 9.844 -14.375 1.00 92.75 102 SER A O 1
ATOM 858 N N . ASP A 1 103 ? 6.594 10.069 -12.189 1.00 91.12 103 ASP A N 1
ATOM 859 C CA . ASP A 1 103 ? 7.293 11.355 -12.246 1.00 91.12 103 ASP A CA 1
ATOM 860 C C . ASP A 1 103 ? 8.776 11.288 -11.846 1.00 91.12 103 ASP A C 1
ATOM 862 O O . ASP A 1 103 ? 9.561 12.137 -12.267 1.00 91.12 103 ASP A O 1
ATOM 866 N N . THR A 1 104 ? 9.188 10.304 -11.043 1.00 94.62 104 THR A N 1
ATOM 867 C CA . THR A 1 104 ? 10.544 10.248 -10.488 1.00 94.62 104 THR A CA 1
ATOM 868 C C . THR A 1 104 ? 11.016 8.816 -10.217 1.00 94.62 104 THR A C 1
ATOM 870 O O . THR A 1 104 ? 10.277 7.838 -10.299 1.00 94.62 104 THR A O 1
ATOM 873 N N . THR A 1 105 ? 12.305 8.662 -9.932 1.00 96.81 105 THR A N 1
ATOM 874 C CA . THR A 1 105 ? 12.898 7.411 -9.457 1.00 96.81 105 THR A CA 1
ATOM 875 C C . THR A 1 105 ? 13.790 7.715 -8.266 1.00 96.81 105 THR A C 1
ATOM 877 O O . THR A 1 105 ? 14.705 8.532 -8.354 1.00 96.81 105 THR A O 1
ATOM 880 N N . ILE A 1 106 ? 13.523 7.048 -7.147 1.00 96.62 106 ILE A N 1
ATOM 881 C CA . ILE A 1 106 ? 14.196 7.269 -5.869 1.00 96.62 106 ILE A CA 1
ATOM 882 C C . ILE A 1 106 ? 14.976 5.998 -5.506 1.00 96.62 106 ILE A C 1
ATOM 884 O O . ILE A 1 106 ? 14.355 4.958 -5.265 1.00 96.62 106 ILE A O 1
ATOM 888 N N . PRO A 1 107 ? 16.319 6.048 -5.442 1.00 97.25 107 PRO A N 1
ATOM 889 C CA . PRO A 1 107 ? 17.120 4.931 -4.952 1.00 97.25 107 PRO A CA 1
ATOM 890 C C . PRO A 1 107 ? 16.785 4.613 -3.493 1.00 97.25 107 PRO A C 1
ATOM 892 O O . PRO A 1 107 ? 16.761 5.507 -2.644 1.00 97.25 107 PRO A O 1
ATOM 895 N N . LEU A 1 108 ? 16.557 3.336 -3.190 1.00 97.06 108 LEU A N 1
ATOM 896 C CA . LEU A 1 108 ? 16.275 2.856 -1.842 1.00 97.06 108 LEU A CA 1
ATOM 897 C C . LEU A 1 108 ? 17.472 2.070 -1.314 1.00 97.06 108 LEU A C 1
ATOM 899 O O . LEU A 1 108 ? 17.816 0.997 -1.811 1.00 97.06 108 LEU A O 1
ATOM 903 N N . PHE A 1 109 ? 18.083 2.587 -0.252 1.00 94.12 109 PHE A N 1
ATOM 904 C CA . PHE A 1 109 ? 19.133 1.887 0.483 1.00 94.12 109 PHE A CA 1
ATOM 905 C C . PHE A 1 109 ? 18.491 0.912 1.473 1.00 94.12 109 PHE A C 1
ATOM 907 O O . PHE A 1 109 ? 18.377 1.184 2.672 1.00 94.12 109 PHE A O 1
ATOM 914 N N . CYS A 1 110 ? 18.003 -0.207 0.938 1.00 96.31 110 CYS A N 1
ATOM 915 C CA . CYS A 1 110 ? 17.321 -1.232 1.712 1.00 96.31 110 CYS A CA 1
ATOM 916 C C . CYS A 1 110 ? 17.709 -2.660 1.311 1.00 96.31 110 CYS A C 1
ATOM 918 O O . CYS A 1 110 ? 18.115 -2.925 0.178 1.00 96.31 110 CYS A O 1
ATOM 920 N N . GLU A 1 111 ? 17.542 -3.599 2.240 1.00 95.81 111 GLU A N 1
ATOM 921 C CA . GLU A 1 111 ? 17.675 -5.031 1.960 1.00 95.81 111 GLU A CA 1
ATOM 922 C C . GLU A 1 111 ? 16.486 -5.551 1.146 1.00 95.81 111 GLU A C 1
ATOM 924 O O . GLU A 1 111 ? 16.649 -6.342 0.213 1.00 95.81 111 GLU A O 1
ATOM 929 N N . ASN A 1 112 ? 15.274 -5.114 1.498 1.00 95.88 112 ASN A N 1
ATOM 930 C CA . ASN A 1 112 ? 14.059 -5.528 0.811 1.00 95.88 112 ASN A CA 1
ATOM 931 C C . ASN A 1 112 ? 12.971 -4.455 0.889 1.00 95.88 112 ASN A C 1
ATOM 933 O O . ASN A 1 112 ? 12.922 -3.645 1.815 1.00 95.88 112 ASN A O 1
ATOM 937 N N . VAL A 1 113 ? 12.071 -4.490 -0.079 1.00 97.19 113 VAL A N 1
ATOM 938 C CA . VAL A 1 113 ? 10.887 -3.638 -0.147 1.00 97.19 113 VAL A CA 1
ATOM 939 C C . VAL A 1 113 ? 9.706 -4.327 0.533 1.00 97.19 113 VAL A C 1
ATOM 941 O O . VAL A 1 113 ? 9.692 -5.554 0.661 1.00 97.19 113 VAL A O 1
ATOM 944 N N . VAL A 1 114 ? 8.752 -3.543 1.033 1.00 95.44 114 VAL A N 1
ATOM 945 C CA . VAL A 1 114 ? 7.614 -4.054 1.810 1.00 95.44 114 VAL A CA 1
ATOM 946 C C . VAL A 1 114 ? 6.306 -3.761 1.093 1.00 95.44 114 VAL A C 1
ATOM 948 O O . VAL A 1 114 ? 5.646 -4.697 0.653 1.00 95.44 114 VAL A O 1
ATOM 951 N N . ASP A 1 115 ? 5.934 -2.487 0.961 1.00 95.00 115 ASP A N 1
ATOM 952 C CA . ASP A 1 115 ? 4.621 -2.129 0.422 1.00 95.00 115 ASP A CA 1
ATOM 953 C C . ASP A 1 115 ? 4.577 -0.706 -0.155 1.00 95.00 115 ASP A C 1
ATOM 955 O O . ASP A 1 115 ? 5.414 0.130 0.195 1.00 95.00 115 ASP A O 1
ATOM 959 N N . ILE A 1 116 ? 3.609 -0.446 -1.039 1.00 96.19 116 ILE A N 1
ATOM 960 C CA . ILE A 1 116 ? 3.288 0.866 -1.625 1.00 96.19 116 ILE A CA 1
ATOM 961 C C . ILE A 1 116 ? 1.769 0.997 -1.675 1.00 96.19 116 ILE A C 1
ATOM 963 O O . ILE A 1 116 ? 1.087 0.111 -2.188 1.00 96.19 116 ILE A O 1
ATOM 967 N N . GLY A 1 117 ? 1.241 2.138 -1.238 1.00 95.12 117 GLY A N 1
ATOM 968 C CA . GLY A 1 117 ? -0.186 2.428 -1.353 1.00 95.12 117 GLY A CA 1
ATOM 969 C C . GLY A 1 117 ? -0.465 3.906 -1.569 1.00 95.12 117 GLY A C 1
ATOM 970 O O . GLY A 1 117 ? 0.173 4.756 -0.952 1.00 95.12 117 GLY A O 1
ATOM 971 N N . PHE A 1 118 ? -1.436 4.207 -2.428 1.00 94.75 118 PHE A N 1
ATOM 972 C CA . PHE A 1 118 ? -1.941 5.562 -2.646 1.00 94.75 118 PHE A CA 1
ATOM 973 C C . PHE A 1 118 ? -3.068 5.898 -1.672 1.00 94.75 118 PHE A C 1
ATOM 975 O O . PHE A 1 118 ? -3.794 5.017 -1.203 1.00 94.75 118 PHE A O 1
ATOM 982 N N . SER A 1 119 ? -3.211 7.185 -1.363 1.00 95.00 119 SER A N 1
ATOM 983 C CA . SER A 1 119 ? -4.353 7.680 -0.604 1.00 95.00 119 SER A CA 1
ATOM 984 C C . SER A 1 119 ? -5.623 7.564 -1.448 1.00 95.00 119 SER A C 1
ATOM 986 O O . SER A 1 119 ? -5.555 7.631 -2.678 1.00 95.00 119 SER A O 1
ATOM 988 N N . PRO A 1 120 ? -6.799 7.417 -0.818 1.00 92.31 120 PRO A N 1
ATOM 989 C CA . PRO A 1 120 ? -8.075 7.383 -1.525 1.00 92.31 120 PRO A CA 1
ATOM 990 C C . PRO A 1 120 ? -8.311 8.574 -2.468 1.00 92.31 120 PRO A C 1
ATOM 992 O O . PRO A 1 120 ? -8.907 8.396 -3.526 1.00 92.31 120 PRO A O 1
ATOM 995 N N . ASN A 1 121 ? -7.824 9.773 -2.126 1.00 93.81 121 ASN A N 1
ATOM 996 C CA . ASN A 1 121 ? -7.930 10.955 -2.986 1.00 93.81 121 ASN A CA 1
ATOM 997 C C . ASN A 1 121 ? -6.859 11.039 -4.092 1.00 93.81 121 ASN A C 1
ATOM 999 O O . ASN A 1 121 ? -6.839 12.016 -4.828 1.00 93.81 121 ASN A O 1
ATOM 1003 N N . SER A 1 122 ? -5.978 10.040 -4.218 1.00 93.25 122 SER A N 1
ATOM 1004 C CA . SER A 1 122 ? -4.892 9.961 -5.212 1.00 93.25 122 SER A CA 1
ATOM 1005 C C . SER A 1 122 ? -3.759 10.993 -5.078 1.00 93.25 122 SER A C 1
ATOM 1007 O O . SER A 1 122 ? -2.804 10.959 -5.861 1.00 93.25 122 SER A O 1
ATOM 1009 N N . GLU A 1 123 ? -3.797 11.885 -4.086 1.00 92.19 123 GLU A N 1
ATOM 1010 C CA . GLU A 1 123 ? -2.794 12.946 -3.908 1.00 92.19 123 GLU A CA 1
ATOM 1011 C C . GLU A 1 123 ? -1.580 12.474 -3.097 1.00 92.19 123 GLU A C 1
ATOM 1013 O O . GLU A 1 123 ? -0.428 12.726 -3.467 1.00 92.19 123 GLU A O 1
ATOM 1018 N N . GLY A 1 124 ? -1.820 11.737 -2.018 1.00 93.25 124 GLY A N 1
ATOM 1019 C CA . GLY A 1 124 ? -0.797 11.166 -1.155 1.00 93.25 124 GLY A CA 1
ATOM 1020 C C . GLY A 1 124 ? -0.477 9.714 -1.500 1.00 93.25 124 GLY A C 1
ATOM 1021 O O . GLY A 1 124 ? -1.222 9.015 -2.183 1.00 93.25 124 GLY A O 1
ATOM 1022 N N . PHE A 1 125 ? 0.657 9.233 -1.004 1.00 95.56 125 PHE A N 1
ATOM 1023 C CA . PHE A 1 125 ? 0.988 7.812 -1.005 1.00 95.56 125 PHE A CA 1
ATOM 1024 C C . PHE A 1 125 ? 1.999 7.515 0.103 1.00 95.56 125 PHE A C 1
ATOM 1026 O O . PHE A 1 125 ? 2.641 8.424 0.643 1.00 95.56 125 PHE A O 1
ATOM 1033 N N . PHE A 1 126 ? 2.144 6.238 0.430 1.00 97.19 126 PHE A N 1
ATOM 1034 C CA . PHE A 1 126 ? 3.223 5.739 1.264 1.00 97.19 126 PHE A CA 1
ATOM 1035 C C . PHE A 1 126 ? 4.046 4.699 0.509 1.00 97.19 126 PHE A C 1
ATOM 1037 O O . PHE A 1 126 ? 3.557 4.036 -0.406 1.00 97.19 126 PHE A O 1
ATOM 1044 N N . TYR A 1 127 ? 5.290 4.525 0.939 1.00 97.38 127 TYR A N 1
ATOM 1045 C CA . TYR A 1 127 ? 6.110 3.378 0.572 1.00 97.38 127 TYR A CA 1
ATOM 1046 C C . TYR A 1 127 ? 6.911 2.903 1.780 1.00 97.38 127 TYR A C 1
ATOM 1048 O O . TYR A 1 127 ? 7.331 3.698 2.626 1.00 97.38 127 TYR A O 1
ATOM 1056 N N . ALA A 1 128 ? 7.118 1.596 1.865 1.00 97.19 128 ALA A N 1
ATOM 1057 C CA . ALA A 1 128 ? 7.792 0.958 2.980 1.00 97.19 128 ALA A CA 1
ATOM 1058 C C . ALA A 1 128 ? 8.890 0.007 2.504 1.00 97.19 128 ALA A C 1
ATOM 1060 O O . ALA A 1 128 ? 8.739 -0.717 1.517 1.00 97.19 128 ALA A O 1
ATOM 1061 N N . TYR A 1 129 ? 9.995 -0.014 3.239 1.00 96.81 129 TYR A N 1
ATOM 1062 C CA . TYR A 1 129 ? 11.118 -0.920 3.016 1.00 96.81 129 TYR A CA 1
ATOM 1063 C C . TYR A 1 129 ? 11.716 -1.365 4.349 1.00 96.81 129 TYR A C 1
ATOM 1065 O O . TYR A 1 129 ? 11.490 -0.732 5.382 1.00 96.81 129 TYR A O 1
ATOM 1073 N N . LYS A 1 130 ? 12.492 -2.451 4.331 1.00 95.81 130 LYS A N 1
ATOM 1074 C CA . LYS A 1 130 ? 13.093 -3.038 5.530 1.00 95.81 130 LYS A CA 1
ATOM 1075 C C . LYS A 1 130 ? 14.607 -3.202 5.447 1.00 95.81 130 LYS A C 1
ATOM 1077 O O . LYS A 1 130 ? 15.158 -3.474 4.381 1.00 95.81 130 LYS A O 1
ATOM 1082 N N . ASN A 1 131 ? 15.233 -3.074 6.614 1.00 95.69 131 ASN A N 1
ATOM 1083 C CA . ASN A 1 131 ? 16.637 -3.355 6.902 1.00 95.69 131 ASN A CA 1
ATOM 1084 C C . ASN A 1 131 ? 16.701 -4.180 8.194 1.00 95.69 131 ASN A C 1
ATOM 1086 O O . ASN A 1 131 ? 16.437 -3.667 9.288 1.00 95.69 131 ASN A O 1
ATOM 1090 N N . GLY A 1 132 ? 16.985 -5.476 8.075 1.00 93.75 132 GLY A N 1
ATOM 1091 C CA . GLY A 1 132 ? 16.861 -6.428 9.173 1.00 93.75 132 GLY A CA 1
ATOM 1092 C C . GLY A 1 132 ? 15.451 -6.425 9.773 1.00 93.75 132 GLY A C 1
ATOM 1093 O O . GLY A 1 132 ? 14.463 -6.688 9.090 1.00 93.75 132 GLY A O 1
ATOM 1094 N N . MET A 1 133 ? 15.361 -6.113 11.068 1.00 92.81 133 MET A N 1
ATOM 1095 C CA . MET A 1 133 ? 14.097 -6.048 11.817 1.00 92.81 133 MET A CA 1
ATOM 1096 C C . MET A 1 133 ? 13.378 -4.695 11.708 1.00 92.81 133 MET A C 1
ATOM 1098 O O . MET A 1 133 ? 12.260 -4.561 12.205 1.00 92.81 133 MET A O 1
ATOM 1102 N N . GLN A 1 134 ? 14.012 -3.679 11.119 1.00 95.38 134 GLN A N 1
ATOM 1103 C CA . GLN A 1 134 ? 13.444 -2.337 11.023 1.00 95.38 134 GLN A CA 1
ATOM 1104 C C . GLN A 1 134 ? 12.715 -2.165 9.695 1.00 95.38 134 GLN A C 1
ATOM 1106 O O . GLN A 1 134 ? 13.302 -2.377 8.638 1.00 95.38 134 GLN A O 1
ATOM 1111 N N . THR A 1 135 ? 11.457 -1.741 9.754 1.00 95.94 135 THR A N 1
ATOM 1112 C CA . THR A 1 135 ? 10.674 -1.300 8.596 1.00 95.94 135 THR A CA 1
ATOM 1113 C C . THR A 1 135 ? 10.514 0.211 8.662 1.00 95.94 135 THR A C 1
ATOM 1115 O O . THR A 1 135 ? 9.971 0.732 9.635 1.00 95.94 135 THR A O 1
ATOM 1118 N N . THR A 1 136 ? 10.977 0.918 7.638 1.00 96.94 136 THR A N 1
ATOM 1119 C CA . THR A 1 136 ? 10.779 2.362 7.492 1.00 96.94 136 THR A CA 1
ATOM 1120 C C . THR A 1 136 ? 9.623 2.604 6.537 1.00 96.94 136 THR A C 1
ATOM 1122 O O . THR A 1 136 ? 9.647 2.137 5.400 1.00 96.94 136 THR A O 1
ATOM 1125 N N . VAL A 1 137 ? 8.623 3.348 7.001 1.00 97.44 137 VAL A N 1
ATOM 1126 C CA . VAL A 1 137 ? 7.457 3.776 6.228 1.00 97.44 137 VAL A CA 1
ATOM 1127 C C . VAL A 1 137 ? 7.588 5.265 5.956 1.00 97.44 137 VAL A C 1
ATOM 1129 O O . VAL A 1 137 ? 7.618 6.060 6.893 1.00 97.44 137 VAL A O 1
ATOM 1132 N N . ASN A 1 138 ? 7.651 5.640 4.685 1.00 97.44 138 ASN A N 1
ATOM 1133 C CA . ASN A 1 138 ? 7.668 7.026 4.232 1.00 97.44 138 ASN A CA 1
ATOM 1134 C C . ASN A 1 138 ? 6.273 7.403 3.739 1.00 97.44 138 ASN A C 1
ATOM 1136 O O . ASN A 1 138 ? 5.683 6.657 2.963 1.00 97.44 138 ASN A O 1
ATOM 1140 N N . PHE A 1 139 ? 5.753 8.544 4.179 1.00 96.25 139 PHE A N 1
ATOM 1141 C CA . PHE A 1 139 ? 4.422 9.041 3.819 1.00 96.25 139 PHE A CA 1
ATOM 1142 C C . PHE A 1 139 ? 4.384 10.559 4.001 1.00 96.25 139 PHE A C 1
ATOM 1144 O O . PHE A 1 139 ? 4.892 11.059 4.999 1.00 96.25 139 PHE A O 1
ATOM 1151 N N . ASN A 1 140 ? 3.811 11.304 3.052 1.00 92.38 140 ASN A N 1
ATOM 1152 C CA . ASN A 1 140 ? 3.655 12.768 3.119 1.00 92.38 140 ASN A CA 1
ATOM 1153 C C . ASN A 1 140 ? 4.863 13.531 3.725 1.00 92.38 140 ASN A C 1
ATOM 1155 O O . ASN A 1 140 ? 4.734 14.245 4.721 1.00 92.38 140 ASN A O 1
ATOM 1159 N N . HIS A 1 141 ? 6.064 13.320 3.173 1.00 90.88 141 HIS A N 1
ATOM 1160 C CA . HIS A 1 141 ? 7.327 13.920 3.649 1.00 90.88 141 HIS A CA 1
ATOM 1161 C C . HIS A 1 141 ? 7.697 13.631 5.119 1.00 90.88 141 HIS A C 1
ATOM 1163 O O . HIS A 1 141 ? 8.583 14.272 5.685 1.00 90.88 141 HIS A O 1
ATOM 1169 N N . LYS A 1 142 ? 7.037 12.658 5.742 1.00 94.94 142 LYS A N 1
ATOM 1170 C CA . LYS A 1 142 ? 7.310 12.130 7.076 1.00 94.94 142 LYS A CA 1
ATOM 1171 C C . LYS A 1 142 ? 7.790 10.690 6.955 1.00 94.94 142 LYS A C 1
ATOM 1173 O O . LYS A 1 142 ? 7.605 10.022 5.937 1.00 94.94 142 LYS A O 1
ATOM 1178 N N . GLN A 1 143 ? 8.377 10.205 8.041 1.00 95.06 143 GLN A N 1
ATOM 1179 C CA . GLN A 1 143 ? 8.794 8.819 8.165 1.00 95.06 143 GLN A CA 1
ATOM 1180 C C . GLN A 1 143 ? 8.416 8.259 9.536 1.00 95.06 143 GLN A C 1
ATOM 1182 O O . GLN A 1 143 ? 8.459 8.971 10.542 1.00 95.06 143 GLN A O 1
ATOM 1187 N N . ALA A 1 144 ? 8.082 6.974 9.575 1.00 94.94 144 ALA A N 1
ATOM 1188 C CA . ALA A 1 144 ? 7.919 6.193 10.793 1.00 94.94 144 ALA A CA 1
ATOM 1189 C C . ALA A 1 144 ? 8.777 4.927 10.702 1.00 94.94 144 ALA A C 1
ATOM 1191 O O . ALA A 1 144 ? 8.800 4.263 9.667 1.00 94.94 144 ALA A O 1
ATOM 1192 N N . THR A 1 145 ? 9.467 4.582 11.788 1.00 94.88 145 THR A N 1
ATOM 1193 C CA . THR A 1 145 ? 10.282 3.362 11.869 1.00 94.88 145 THR A CA 1
ATOM 1194 C C . THR A 1 145 ? 9.638 2.381 12.832 1.00 94.88 145 THR A C 1
ATOM 1196 O O . THR A 1 145 ? 9.381 2.710 13.988 1.00 94.88 145 THR A O 1
ATOM 1199 N N . LEU A 1 146 ? 9.397 1.168 12.347 1.00 92.69 146 LEU A N 1
ATOM 1200 C CA . LEU A 1 146 ? 8.729 0.079 13.049 1.00 92.69 146 LEU A CA 1
ATOM 1201 C C . LEU A 1 146 ? 9.717 -1.072 13.245 1.00 92.69 146 LEU A C 1
ATOM 1203 O O . LEU A 1 146 ? 10.549 -1.322 12.377 1.00 92.69 146 LEU A O 1
ATOM 1207 N N . ILE A 1 147 ? 9.624 -1.794 14.360 1.00 91.00 147 ILE A N 1
ATOM 1208 C CA . ILE A 1 147 ? 10.481 -2.954 14.649 1.00 91.00 147 ILE A CA 1
ATOM 1209 C C . ILE A 1 147 ? 9.617 -4.216 14.632 1.00 91.00 147 ILE A C 1
ATOM 1211 O O . ILE A 1 147 ? 8.579 -4.241 15.289 1.00 91.00 147 ILE A O 1
ATOM 1215 N N . ASN A 1 148 ? 10.060 -5.259 13.920 1.00 84.19 148 ASN A N 1
ATOM 1216 C CA . ASN A 1 148 ? 9.362 -6.548 13.788 1.00 84.19 148 ASN A CA 1
ATOM 1217 C C . ASN A 1 148 ? 7.909 -6.404 13.305 1.00 84.19 148 ASN A C 1
ATOM 1219 O O . ASN A 1 148 ? 6.996 -7.046 13.821 1.00 84.19 148 ASN A O 1
ATOM 1223 N N . TYR A 1 149 ? 7.694 -5.516 12.336 1.00 84.88 149 TYR A N 1
ATOM 1224 C CA . TYR A 1 149 ? 6.383 -5.256 11.760 1.00 84.88 149 TYR A CA 1
ATOM 1225 C C . TYR A 1 149 ? 6.152 -6.087 10.495 1.00 84.88 149 TYR A C 1
ATOM 1227 O O . TYR A 1 149 ? 6.969 -6.056 9.579 1.00 84.88 149 TYR A O 1
ATOM 1235 N N . GLU A 1 150 ? 5.015 -6.782 10.436 1.00 80.00 150 GLU A N 1
ATOM 1236 C CA . GLU A 1 150 ? 4.601 -7.619 9.295 1.00 80.00 150 GLU A CA 1
ATOM 1237 C C . GLU A 1 150 ? 3.135 -7.362 8.883 1.00 80.00 150 GLU A C 1
ATOM 1239 O O . GLU A 1 150 ? 2.480 -8.211 8.284 1.00 80.00 150 GLU A O 1
ATOM 1244 N N . GLY A 1 151 ? 2.578 -6.204 9.251 1.00 87.19 151 GLY A N 1
ATOM 1245 C CA . GLY A 1 151 ? 1.167 -5.881 9.029 1.00 87.19 151 GLY A CA 1
ATOM 1246 C C . GLY A 1 151 ? 0.886 -5.064 7.766 1.00 87.19 151 GLY A C 1
ATOM 1247 O O . GLY A 1 151 ? 1.789 -4.641 7.048 1.00 87.19 151 GLY A O 1
ATOM 1248 N N . LYS A 1 152 ? -0.404 -4.785 7.549 1.00 91.88 152 LYS A N 1
ATOM 1249 C CA . LYS A 1 152 ? -0.882 -3.807 6.565 1.00 91.88 152 LYS A CA 1
ATOM 1250 C C . LYS A 1 152 ? -0.816 -2.385 7.126 1.00 91.88 152 LYS A C 1
ATOM 1252 O O . LYS A 1 152 ? -1.241 -2.152 8.265 1.00 91.88 152 LYS A O 1
ATOM 1257 N N . ILE A 1 153 ? -0.337 -1.451 6.309 1.00 94.94 153 ILE A N 1
ATOM 1258 C CA . ILE A 1 153 ? -0.352 -0.013 6.589 1.00 94.94 153 ILE A CA 1
ATOM 1259 C C . ILE A 1 153 ? -1.644 0.569 6.017 1.00 94.94 153 ILE A C 1
ATOM 1261 O O . ILE A 1 153 ? -2.029 0.290 4.882 1.00 94.94 153 ILE A O 1
ATOM 1265 N N . PHE A 1 154 ? -2.330 1.367 6.821 1.00 95.06 154 PHE A N 1
ATOM 1266 C CA . PHE A 1 154 ? -3.533 2.083 6.425 1.00 95.06 154 PHE A CA 1
ATOM 1267 C C . PHE A 1 154 ? -3.187 3.547 6.251 1.00 95.06 154 PHE A C 1
ATOM 1269 O O . PHE A 1 154 ? -2.457 4.103 7.065 1.00 95.06 154 PHE A O 1
ATOM 1276 N N . LEU A 1 155 ? -3.735 4.163 5.216 1.00 95.31 155 LEU A N 1
ATOM 1277 C CA . LEU A 1 155 ? -3.504 5.555 4.873 1.00 95.31 155 LEU A CA 1
ATOM 1278 C C . LEU A 1 155 ? -4.844 6.301 4.970 1.00 95.31 155 LEU A C 1
ATOM 1280 O O . LEU A 1 155 ? -5.883 5.730 4.623 1.00 95.31 155 LEU A O 1
ATOM 1284 N N . ASN A 1 156 ? -4.853 7.526 5.497 1.00 95.19 156 ASN A N 1
ATOM 1285 C CA . ASN A 1 156 ? -6.069 8.345 5.526 1.00 95.19 156 ASN A CA 1
ATOM 1286 C C . ASN A 1 156 ? -6.385 8.923 4.134 1.00 95.19 156 ASN A C 1
ATOM 1288 O O . ASN A 1 156 ? -5.637 8.709 3.179 1.00 95.19 156 ASN A O 1
ATOM 1292 N N . PHE A 1 157 ? -7.512 9.635 4.015 1.00 93.56 157 PHE A N 1
ATOM 1293 C CA . PHE A 1 157 ? -8.068 10.063 2.725 1.00 93.56 157 PHE A CA 1
ATOM 1294 C C . PHE A 1 157 ? -7.081 10.863 1.859 1.00 93.56 157 PHE A C 1
ATOM 1296 O O . PHE A 1 157 ? -7.036 10.638 0.652 1.00 93.56 157 PHE A O 1
ATOM 1303 N N . ASP A 1 158 ? -6.274 11.730 2.477 1.00 93.62 158 ASP A N 1
ATOM 1304 C CA . ASP A 1 158 ? -5.299 12.606 1.810 1.00 93.62 158 ASP A CA 1
ATOM 1305 C C . ASP A 1 158 ? -3.843 12.106 1.867 1.00 93.62 158 ASP A C 1
ATOM 1307 O O . ASP A 1 158 ? -2.943 12.687 1.262 1.00 93.62 158 ASP A O 1
ATOM 1311 N N . GLY A 1 159 ? -3.583 11.013 2.584 1.00 94.06 159 GLY A N 1
ATOM 1312 C CA . GLY A 1 159 ? -2.246 10.451 2.733 1.00 94.06 159 GLY A CA 1
ATOM 1313 C C . GLY A 1 159 ? -1.341 11.126 3.752 1.00 94.06 159 GLY A C 1
ATOM 1314 O O . GLY A 1 159 ? -0.149 10.815 3.809 1.00 94.06 159 GLY A O 1
ATOM 1315 N N . THR A 1 160 ? -1.870 12.021 4.581 1.00 95.31 160 THR A N 1
ATOM 1316 C CA . THR A 1 160 ? -1.095 12.738 5.600 1.00 95.31 160 THR A CA 1
ATOM 1317 C C . THR A 1 160 ? -0.855 11.933 6.880 1.00 95.31 160 THR A C 1
ATOM 1319 O O . THR A 1 160 ? 0.067 12.269 7.641 1.00 95.31 160 THR A O 1
ATOM 1322 N N . LEU A 1 161 ? -1.647 10.882 7.116 1.00 95.69 161 LEU A N 1
ATOM 1323 C CA . LEU A 1 161 ? -1.615 10.023 8.298 1.00 95.69 161 LEU A CA 1
ATOM 1324 C C . LEU A 1 161 ? -1.581 8.551 7.906 1.00 95.69 161 LEU A C 1
ATOM 1326 O O . LEU A 1 161 ? -2.286 8.114 6.999 1.00 95.69 161 LEU A O 1
ATOM 1330 N N . ILE A 1 162 ? -0.821 7.776 8.677 1.00 96.56 162 ILE A N 1
ATOM 1331 C CA . ILE A 1 162 ? -0.822 6.319 8.597 1.00 96.56 162 ILE A CA 1
ATOM 1332 C C . ILE A 1 162 ? -1.311 5.692 9.897 1.00 96.56 162 ILE A C 1
ATOM 1334 O O . ILE A 1 162 ? -1.149 6.272 10.972 1.00 96.56 162 ILE A O 1
ATOM 1338 N N . ALA A 1 163 ? -1.852 4.484 9.802 1.00 96.56 163 ALA A N 1
ATOM 1339 C CA . ALA A 1 163 ? -2.124 3.626 10.942 1.00 96.56 163 ALA A CA 1
ATOM 1340 C C . ALA A 1 163 ? -1.620 2.208 10.686 1.00 96.56 163 ALA A C 1
ATOM 1342 O O . ALA A 1 163 ? -1.606 1.728 9.550 1.00 96.56 163 ALA A O 1
ATOM 1343 N N . PHE A 1 164 ? -1.231 1.518 11.747 1.00 95.81 164 PHE A N 1
ATOM 1344 C CA . PHE A 1 164 ? -0.804 0.127 11.678 1.00 95.81 164 PHE A CA 1
ATOM 1345 C C . PHE A 1 164 ? -1.016 -0.574 13.018 1.00 95.81 164 PHE A C 1
ATOM 1347 O O . PHE A 1 164 ? -1.102 0.058 14.069 1.00 95.81 164 PHE A O 1
ATOM 1354 N N . VAL A 1 165 ? -1.090 -1.904 12.977 1.00 95.62 165 VAL A N 1
ATOM 1355 C CA . VAL A 1 165 ? -1.205 -2.739 14.176 1.00 95.62 165 VAL A CA 1
ATOM 1356 C C . VAL A 1 165 ? 0.162 -3.320 14.520 1.00 95.62 165 VAL A C 1
ATOM 1358 O O . VAL A 1 165 ? 0.746 -4.055 13.723 1.00 95.62 165 VAL A O 1
ATOM 1361 N N . LEU A 1 166 ? 0.665 -3.015 15.712 1.00 94.19 166 LEU A N 1
ATOM 1362 C CA . LEU A 1 166 ? 1.842 -3.660 16.286 1.00 94.19 166 LEU A CA 1
ATOM 1363 C C . LEU A 1 166 ? 1.424 -4.908 17.056 1.00 94.19 166 LEU A C 1
ATOM 1365 O O . LEU A 1 166 ? 0.407 -4.910 17.745 1.00 94.19 166 LEU A O 1
ATOM 1369 N N . THR A 1 167 ? 2.230 -5.963 16.959 1.00 92.19 167 THR A N 1
ATOM 1370 C CA . THR A 1 167 ? 2.032 -7.203 17.717 1.00 92.19 167 THR A CA 1
ATOM 1371 C C . THR A 1 167 ? 3.220 -7.417 18.646 1.00 92.19 167 THR A C 1
ATOM 1373 O O . THR A 1 167 ? 4.360 -7.506 18.195 1.00 92.19 167 THR A O 1
ATOM 1376 N N . LYS A 1 168 ? 2.961 -7.514 19.952 1.00 90.00 168 LYS A N 1
ATOM 1377 C CA . LYS A 1 168 ? 3.966 -7.794 20.983 1.00 90.00 168 LYS A CA 1
ATOM 1378 C C . LYS A 1 168 ? 3.518 -8.988 21.821 1.00 90.00 168 LYS A C 1
ATOM 1380 O O . LYS A 1 168 ? 2.665 -8.876 22.701 1.00 90.00 168 LYS A O 1
ATOM 1385 N N . GLY A 1 169 ? 4.112 -10.150 21.557 1.00 90.06 169 GLY A N 1
ATOM 1386 C CA . GLY A 1 169 ? 3.683 -11.403 22.178 1.00 90.06 169 GLY A CA 1
ATOM 1387 C C . GLY A 1 169 ? 2.256 -11.755 21.756 1.00 90.06 169 GLY A C 1
ATOM 1388 O O . GLY A 1 169 ? 1.999 -11.953 20.574 1.00 90.06 169 GLY A O 1
ATOM 1389 N N . ARG A 1 170 ? 1.331 -11.830 22.720 1.00 90.31 170 ARG A N 1
ATOM 1390 C CA . ARG A 1 170 ? -0.101 -12.084 22.467 1.00 90.31 170 ARG A CA 1
ATOM 1391 C C . ARG A 1 170 ? -0.946 -10.816 22.362 1.00 90.31 170 ARG A C 1
ATOM 1393 O O . ARG A 1 170 ? -2.133 -10.919 22.086 1.00 90.31 170 ARG A O 1
ATOM 1400 N N . SER A 1 171 ? -0.354 -9.650 22.602 1.00 94.31 171 SER A N 1
ATOM 1401 C CA . SER A 1 171 ? -1.076 -8.383 22.598 1.00 94.31 171 SER A CA 1
ATOM 1402 C C . SER A 1 171 ? -0.867 -7.636 21.289 1.00 94.31 171 SER A C 1
ATOM 1404 O O . SER A 1 171 ? 0.230 -7.640 20.722 1.00 94.31 171 SER A O 1
ATOM 1406 N N . LYS A 1 172 ? -1.926 -6.978 20.830 1.00 96.12 172 LYS A N 1
ATOM 1407 C CA . LYS A 1 172 ? -1.948 -6.101 19.667 1.00 96.12 172 LYS A CA 1
ATOM 1408 C C . LYS A 1 172 ? -2.310 -4.681 20.084 1.00 96.12 172 LYS A C 1
ATOM 1410 O O . LYS A 1 172 ? -3.146 -4.489 20.968 1.00 96.12 172 LYS A O 1
ATOM 1415 N N . THR A 1 173 ? -1.706 -3.715 19.405 1.00 96.06 173 THR A N 1
ATOM 1416 C CA . THR A 1 173 ? -1.890 -2.280 19.647 1.00 96.06 173 THR A CA 1
ATOM 1417 C C . THR A 1 173 ? -2.040 -1.579 18.306 1.00 96.06 173 THR A C 1
ATOM 1419 O O . THR A 1 173 ? -1.221 -1.786 17.410 1.00 96.06 173 THR A O 1
ATOM 1422 N N . LEU A 1 174 ? -3.082 -0.768 18.141 1.00 97.19 174 LEU A N 1
ATOM 1423 C CA . LEU A 1 174 ? -3.244 0.090 16.973 1.00 97.19 174 LEU A CA 1
ATOM 1424 C C . LEU A 1 174 ? -2.502 1.404 17.217 1.00 97.19 174 LEU A C 1
ATOM 1426 O O . LEU A 1 174 ? -2.687 2.040 18.253 1.00 97.19 174 LEU A O 1
ATOM 1430 N N . VAL A 1 175 ? -1.701 1.830 16.247 1.00 96.50 175 VAL A N 1
ATOM 1431 C CA . VAL A 1 175 ? -0.886 3.042 16.341 1.00 96.50 175 VAL A CA 1
ATOM 1432 C C . VAL A 1 175 ? -1.148 3.943 15.141 1.00 96.50 175 VAL A C 1
ATOM 1434 O O . VAL A 1 175 ? -1.054 3.505 13.996 1.00 96.50 175 VAL A O 1
ATOM 1437 N N . VAL A 1 176 ? -1.418 5.216 15.422 1.00 96.31 176 VAL A N 1
ATOM 1438 C CA . VAL A 1 176 ? -1.387 6.356 14.500 1.00 96.31 176 VAL A CA 1
ATOM 1439 C C . VAL A 1 176 ? -0.274 7.291 14.997 1.00 96.31 176 VAL A C 1
ATOM 1441 O O . VAL A 1 176 ? -0.465 7.973 16.013 1.00 96.31 176 VAL A O 1
ATOM 1444 N N . PRO A 1 177 ? 0.904 7.322 14.343 1.00 94.12 177 PRO A N 1
ATOM 1445 C CA . PRO A 1 177 ? 2.078 8.029 14.850 1.00 94.12 177 PRO A CA 1
ATOM 1446 C C . PRO A 1 177 ? 1.794 9.475 15.267 1.00 94.12 177 PRO A C 1
ATOM 1448 O O . PRO A 1 177 ? 1.150 10.231 14.540 1.00 94.12 177 PRO A O 1
ATOM 1451 N N . SER A 1 178 ? 2.290 9.854 16.448 1.00 88.75 178 SER A N 1
ATOM 1452 C CA . SER A 1 178 ? 2.149 11.193 17.047 1.00 88.75 178 SER A CA 1
ATOM 1453 C C . SER A 1 178 ? 0.715 11.662 17.342 1.00 88.75 178 SER A C 1
ATOM 1455 O O . SER A 1 178 ? 0.542 12.810 17.748 1.00 88.75 178 SER A O 1
ATOM 1457 N N . ARG A 1 179 ? -0.309 10.816 17.161 1.00 91.38 179 ARG A N 1
ATOM 1458 C CA . ARG A 1 179 ? -1.721 11.192 17.363 1.00 91.38 179 ARG A CA 1
ATOM 1459 C C . ARG A 1 179 ? -2.444 10.274 18.336 1.00 91.38 179 ARG A C 1
ATOM 1461 O O . ARG A 1 179 ? -3.145 10.758 19.219 1.00 91.38 179 ARG A O 1
ATOM 1468 N N . PHE A 1 180 ? -2.307 8.965 18.161 1.00 91.75 180 PHE A N 1
ATOM 1469 C CA . PHE A 1 180 ? -3.103 7.998 18.902 1.00 91.75 180 PHE A CA 1
ATOM 1470 C C . PHE A 1 180 ? -2.392 6.648 18.981 1.00 91.75 180 PHE A C 1
ATOM 1472 O O . PHE A 1 180 ? -1.913 6.124 17.982 1.00 91.75 180 PHE A O 1
ATOM 1479 N N . GLU A 1 181 ? -2.363 6.071 20.173 1.00 96.25 181 GLU A N 1
ATOM 1480 C CA . GLU A 1 181 ? -1.990 4.682 20.406 1.00 96.25 181 GLU A CA 1
ATOM 1481 C C . GLU A 1 181 ? -3.101 4.062 21.247 1.00 96.25 181 GLU A C 1
ATOM 1483 O O . GLU A 1 181 ? -3.531 4.648 22.247 1.00 96.25 181 GLU A O 1
ATOM 1488 N N . SER A 1 182 ? -3.632 2.928 20.796 1.00 96.81 182 SER A N 1
ATOM 1489 C CA . SER A 1 182 ? -4.680 2.231 21.525 1.00 96.81 182 SER A CA 1
ATOM 1490 C C . SER A 1 182 ? -4.122 1.589 22.790 1.00 96.81 182 SER A C 1
ATOM 1492 O O . SER A 1 182 ? -2.926 1.368 22.952 1.00 96.81 182 SER A O 1
ATOM 1494 N N . GLU A 1 183 ? -5.018 1.195 23.679 1.00 94.50 183 GLU A N 1
ATOM 1495 C CA . GLU A 1 183 ? -4.693 0.197 24.689 1.00 94.50 183 GLU A CA 1
ATOM 1496 C C . GLU A 1 183 ? -4.398 -1.177 24.052 1.00 94.50 183 GLU A C 1
ATOM 1498 O O . GLU A 1 183 ? -4.601 -1.391 22.852 1.00 94.50 183 GLU A O 1
ATOM 1503 N N . ASN A 1 184 ? -3.901 -2.117 24.857 1.00 96.19 184 ASN A N 1
ATOM 1504 C CA . ASN A 1 184 ? -3.615 -3.472 24.394 1.00 96.19 184 ASN A CA 1
ATOM 1505 C C . ASN A 1 184 ? -4.904 -4.292 24.256 1.00 96.19 184 ASN A C 1
ATOM 1507 O O . ASN A 1 184 ? -5.778 -4.264 25.133 1.00 96.19 184 ASN A O 1
ATOM 1511 N N . PHE A 1 185 ? -4.959 -5.076 23.186 1.00 96.94 185 PHE A N 1
ATOM 1512 C CA . PHE A 1 185 ? -6.016 -6.038 22.894 1.00 96.94 185 PHE A CA 1
ATOM 1513 C C . PHE A 1 185 ? -5.420 -7.416 22.614 1.00 96.94 185 PHE A C 1
ATOM 1515 O O . PHE A 1 185 ? -4.267 -7.524 22.201 1.00 96.94 185 PHE A O 1
ATOM 1522 N N . ASP A 1 186 ? -6.203 -8.476 22.799 1.00 96.44 186 ASP A N 1
ATOM 1523 C CA . ASP A 1 186 ? -5.799 -9.819 22.360 1.00 96.44 186 ASP A CA 1
ATOM 1524 C C . ASP A 1 186 ? -5.788 -9.898 20.827 1.00 96.44 186 ASP A C 1
ATOM 1526 O O . ASP A 1 186 ? -4.998 -10.615 20.212 1.00 96.44 186 ASP A O 1
ATOM 1530 N N . GLU A 1 187 ? -6.687 -9.143 20.196 1.00 95.50 187 GLU A N 1
ATOM 1531 C CA . GLU A 1 187 ? -6.824 -9.072 18.755 1.00 95.50 187 GLU A CA 1
ATOM 1532 C C . GLU A 1 187 ? -7.375 -7.718 18.322 1.00 95.50 187 GLU A C 1
ATOM 1534 O O . GLU A 1 187 ? -8.180 -7.112 19.027 1.00 95.50 187 GLU A O 1
ATOM 1539 N N . ILE A 1 188 ? -6.935 -7.252 17.155 1.00 96.12 188 ILE A N 1
ATOM 1540 C CA . ILE A 1 188 ? -7.424 -6.030 16.527 1.00 96.12 188 ILE A CA 1
ATOM 1541 C C . ILE A 1 188 ? -7.809 -6.368 15.095 1.00 96.12 188 ILE A C 1
ATOM 1543 O O . ILE A 1 188 ? -6.991 -6.922 14.357 1.00 96.12 188 ILE A O 1
ATOM 1547 N N . ILE A 1 189 ? -9.030 -6.000 14.714 1.00 95.19 189 ILE A N 1
ATOM 1548 C CA . ILE A 1 189 ? -9.481 -5.972 13.324 1.00 95.19 189 ILE A CA 1
ATOM 1549 C C . ILE A 1 189 ? -9.467 -4.500 12.890 1.00 95.19 189 ILE A C 1
ATOM 1551 O O . ILE A 1 189 ? -10.386 -3.752 13.243 1.00 95.19 189 ILE A O 1
ATOM 1555 N N . PRO A 1 190 ? -8.412 -4.043 12.193 1.00 94.69 190 PRO A N 1
ATOM 1556 C CA . PRO A 1 190 ? -8.343 -2.672 11.705 1.00 94.69 190 PRO A CA 1
ATOM 1557 C C . PRO A 1 190 ? -9.314 -2.483 10.538 1.00 94.69 190 PRO A C 1
ATOM 1559 O O . PRO A 1 190 ? -9.379 -3.334 9.649 1.00 94.69 190 PRO A O 1
ATOM 1562 N N . LEU A 1 191 ? -10.045 -1.367 10.528 1.00 93.94 191 LEU A N 1
ATOM 1563 C CA . LEU A 1 191 ? -10.997 -1.064 9.463 1.00 93.94 191 LEU A CA 1
ATOM 1564 C C . LEU A 1 191 ? -10.471 0.036 8.537 1.00 93.94 191 LEU A C 1
ATOM 1566 O O . LEU A 1 191 ? -10.329 -0.188 7.336 1.00 93.94 191 LEU A O 1
ATOM 1570 N N . GLY A 1 192 ? -10.130 1.200 9.089 1.00 93.94 192 GLY A N 1
ATOM 1571 C CA . GLY A 1 192 ? -9.593 2.321 8.319 1.00 93.94 192 GLY A CA 1
ATOM 1572 C C . GLY A 1 192 ? -9.875 3.677 8.954 1.00 93.94 192 GLY A C 1
ATOM 1573 O O . GLY A 1 192 ? -10.544 3.774 9.983 1.00 93.94 192 GLY A O 1
ATOM 1574 N N . PHE A 1 193 ? -9.369 4.730 8.321 1.00 94.19 193 PHE A N 1
ATOM 1575 C CA . PHE A 1 193 ? -9.690 6.102 8.700 1.00 94.19 193 PHE A CA 1
ATOM 1576 C C . PHE A 1 193 ? -11.115 6.466 8.279 1.00 94.19 193 PHE A C 1
ATOM 1578 O O . PHE A 1 193 ? -11.546 6.147 7.171 1.00 94.19 193 PHE A O 1
ATOM 1585 N N . TRP A 1 194 ? -11.831 7.147 9.167 1.00 92.94 194 TRP A N 1
ATOM 1586 C CA . TRP A 1 194 ? -13.092 7.810 8.862 1.00 92.94 194 TRP A CA 1
ATOM 1587 C C . TRP A 1 194 ? -12.846 9.208 8.273 1.00 92.94 194 TRP A C 1
ATOM 1589 O O . TRP A 1 194 ? -11.715 9.689 8.236 1.00 92.94 194 TRP A O 1
ATOM 1599 N N . ALA A 1 195 ? -13.912 9.880 7.830 1.00 89.56 195 ALA A N 1
ATOM 1600 C CA . ALA A 1 195 ? -13.847 11.196 7.186 1.00 89.56 195 ALA A CA 1
ATOM 1601 C C . ALA A 1 195 ? -13.257 12.324 8.063 1.00 89.56 195 ALA A C 1
ATOM 1603 O O . ALA A 1 195 ? -12.920 13.381 7.545 1.00 89.56 195 ALA A O 1
ATOM 1604 N N . ASP A 1 196 ? -13.143 12.120 9.377 1.00 92.38 196 ASP A N 1
ATOM 1605 C CA . ASP A 1 196 ? -12.559 13.061 10.344 1.00 92.38 196 ASP A CA 1
ATOM 1606 C C . ASP A 1 196 ? -11.156 12.650 10.830 1.00 92.38 196 ASP A C 1
ATOM 1608 O O . ASP A 1 196 ? -10.688 13.104 11.878 1.00 92.38 196 ASP A O 1
ATOM 1612 N N . ASP A 1 197 ? -10.480 11.780 10.074 1.00 94.06 197 ASP A N 1
ATOM 1613 C CA . ASP A 1 197 ? -9.153 11.227 10.373 1.00 94.06 197 ASP A CA 1
ATOM 1614 C C . ASP A 1 197 ? -9.064 10.422 11.676 1.00 94.06 197 ASP A C 1
ATOM 1616 O O . ASP A 1 197 ? -7.970 10.109 12.161 1.00 94.06 197 ASP A O 1
ATOM 1620 N N . GLU A 1 198 ? -10.197 10.055 12.267 1.00 95.06 198 GLU A N 1
ATOM 1621 C CA . GLU A 1 198 ? -10.210 9.085 13.350 1.00 95.06 198 GLU A CA 1
ATOM 1622 C C . GLU A 1 198 ? -10.204 7.665 12.794 1.00 95.06 198 GLU A C 1
ATOM 1624 O O . GLU A 1 198 ? -10.900 7.348 11.828 1.00 95.06 198 GLU A O 1
ATOM 1629 N N . PHE A 1 199 ? -9.418 6.787 13.410 1.00 96.00 199 PHE A N 1
ATOM 1630 C CA . PHE A 1 199 ? -9.291 5.414 12.956 1.00 96.00 199 PHE A CA 1
ATOM 1631 C C . PHE A 1 199 ? -10.357 4.526 13.592 1.00 96.00 199 PHE A C 1
ATOM 1633 O O . PHE A 1 199 ? -10.497 4.487 14.817 1.00 96.00 199 PHE A O 1
ATOM 1640 N N . ILE A 1 200 ? -11.082 3.779 12.762 1.00 96.44 200 ILE A N 1
ATOM 1641 C CA . ILE A 1 200 ? -12.058 2.786 13.201 1.00 96.44 200 ILE A CA 1
ATOM 1642 C C . ILE A 1 200 ? -11.402 1.409 13.221 1.00 96.44 200 ILE A C 1
ATOM 1644 O O . ILE A 1 200 ? -10.739 0.987 12.269 1.00 96.44 200 ILE A O 1
ATOM 1648 N N . TYR A 1 201 ? -11.594 0.693 14.319 1.00 96.81 201 TYR A N 1
ATOM 1649 C CA . TYR A 1 201 ? -11.117 -0.673 14.496 1.00 96.81 201 TYR A CA 1
ATOM 1650 C C . TYR A 1 201 ? -11.986 -1.395 15.515 1.00 96.81 201 TYR A C 1
ATOM 1652 O O . TYR A 1 201 ? -12.651 -0.764 16.333 1.00 96.81 201 TYR A O 1
ATOM 1660 N N . ALA A 1 202 ? -11.951 -2.722 15.500 1.00 97.00 202 ALA A N 1
ATOM 1661 C CA . ALA A 1 202 ? -12.468 -3.508 16.606 1.00 97.00 202 ALA A CA 1
ATOM 1662 C C . ALA A 1 202 ? -11.337 -4.104 17.429 1.00 97.00 202 ALA A C 1
ATOM 1664 O O . ALA A 1 202 ? -10.368 -4.618 16.868 1.00 97.00 202 ALA A O 1
ATOM 1665 N N . GLY A 1 203 ? -11.484 -4.057 18.748 1.00 97.00 203 GLY A N 1
ATOM 1666 C CA . GLY A 1 203 ? -10.560 -4.658 19.702 1.00 97.00 203 GLY A CA 1
ATOM 1667 C C . 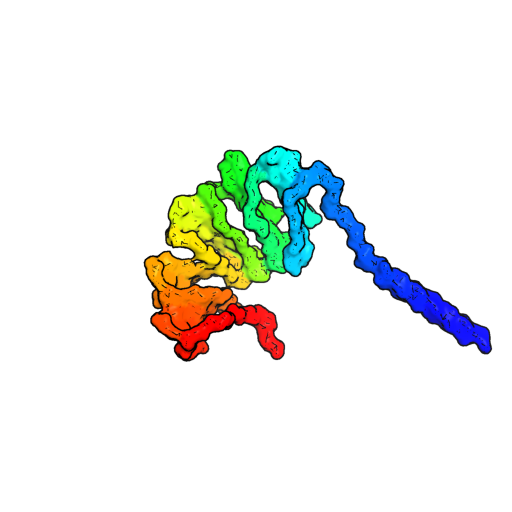GLY A 1 203 ? -11.232 -5.782 20.487 1.00 97.00 203 GLY A C 1
ATOM 1668 O O . GLY A 1 203 ? -12.354 -5.610 20.966 1.00 97.00 203 GLY A O 1
ATOM 1669 N N . ARG A 1 204 ? -10.548 -6.924 20.634 1.00 97.19 204 ARG A N 1
ATOM 1670 C CA . ARG A 1 204 ? -10.997 -8.059 21.458 1.00 97.19 204 ARG A CA 1
ATOM 1671 C C . ARG A 1 204 ? -10.295 -8.093 22.808 1.00 97.19 204 ARG A C 1
ATOM 1673 O O . ARG A 1 204 ? -9.066 -7.989 22.876 1.00 97.19 204 ARG A O 1
ATOM 1680 N N . ARG A 1 205 ? -11.067 -8.326 23.870 1.00 95.81 205 ARG A N 1
ATOM 1681 C CA . ARG A 1 205 ? -10.587 -8.593 25.234 1.00 95.81 205 ARG A CA 1
ATOM 1682 C C . ARG A 1 205 ? -11.277 -9.825 25.788 1.00 95.81 205 ARG A C 1
ATOM 1684 O O . ARG A 1 205 ? -12.486 -9.820 26.016 1.00 95.81 205 ARG A O 1
ATOM 1691 N N . GLY A 1 206 ? -10.519 -10.898 25.992 1.00 94.44 206 GLY A N 1
ATOM 1692 C CA . GLY A 1 206 ? -11.103 -12.192 26.324 1.00 94.44 206 GLY A CA 1
ATOM 1693 C C . GLY A 1 206 ? -12.078 -12.628 25.228 1.00 94.44 206 GLY A C 1
ATOM 1694 O O . GLY A 1 206 ? -11.688 -12.771 24.070 1.00 94.44 206 GLY A O 1
ATOM 1695 N N . ASN A 1 207 ? -13.349 -12.801 25.585 1.00 94.81 207 ASN A N 1
ATOM 1696 C CA . ASN A 1 207 ? -14.394 -13.258 24.662 1.00 94.81 207 ASN A CA 1
ATOM 1697 C C . ASN A 1 207 ? -15.257 -12.124 24.090 1.00 94.81 207 ASN A C 1
ATOM 1699 O O . ASN A 1 207 ? -16.209 -12.406 23.367 1.00 94.81 207 ASN A O 1
ATOM 1703 N N . LEU A 1 208 ? -14.962 -10.867 24.432 1.00 97.38 208 LEU A N 1
ATOM 1704 C CA . LEU A 1 208 ? -15.782 -9.720 24.056 1.00 97.38 208 LEU A CA 1
ATOM 1705 C C . LEU A 1 208 ? -15.044 -8.821 23.072 1.00 97.38 208 LEU A C 1
ATOM 1707 O O . LEU A 1 208 ? -13.830 -8.623 23.167 1.00 97.38 208 LEU A O 1
ATOM 1711 N N . TRP A 1 209 ? -15.805 -8.279 22.134 1.00 97.75 209 TRP A N 1
ATOM 1712 C CA . TRP A 1 209 ? -15.372 -7.319 21.134 1.00 97.75 209 TRP A CA 1
ATOM 1713 C C . TRP A 1 209 ? -16.061 -5.983 21.360 1.00 97.75 209 TRP A C 1
ATOM 1715 O O . TRP A 1 209 ? -17.246 -5.938 21.672 1.00 97.75 209 TRP A O 1
ATOM 1725 N N . GLN A 1 210 ? -15.345 -4.897 21.114 1.00 97.44 210 GLN A N 1
ATOM 1726 C CA . GLN A 1 210 ? -15.926 -3.562 21.005 1.00 97.44 210 GLN A CA 1
ATOM 1727 C C . GLN A 1 210 ? -15.364 -2.880 19.761 1.00 97.44 210 GLN A C 1
ATOM 1729 O O . GLN A 1 210 ? -14.205 -3.103 19.392 1.00 97.44 210 GLN A O 1
ATOM 1734 N N . ILE A 1 211 ? -16.182 -2.058 19.108 1.00 96.94 211 ILE A N 1
ATOM 1735 C CA . ILE A 1 211 ? -15.738 -1.205 18.006 1.00 96.94 211 ILE A CA 1
ATOM 1736 C C . ILE A 1 211 ? -15.371 0.155 18.582 1.00 96.94 211 ILE A C 1
ATOM 1738 O O . ILE A 1 211 ? -16.126 0.755 19.349 1.00 96.94 211 ILE A O 1
ATOM 1742 N N . PHE A 1 212 ? -14.210 0.646 18.181 1.00 97.06 212 PHE A N 1
ATOM 1743 C CA . PHE A 1 212 ? -13.646 1.906 18.616 1.00 97.06 212 PHE A CA 1
ATOM 1744 C C . PHE A 1 212 ? -13.503 2.852 17.438 1.00 97.06 212 PHE A C 1
ATOM 1746 O O . PHE A 1 212 ? -13.170 2.451 16.321 1.00 97.06 212 PHE A O 1
ATOM 1753 N N . LYS A 1 213 ? -13.692 4.132 17.734 1.00 95.94 213 LYS A N 1
ATOM 1754 C CA . LYS A 1 213 ? -13.229 5.245 16.921 1.00 95.94 213 LYS A CA 1
ATOM 1755 C C . LYS A 1 213 ? -12.144 5.957 17.729 1.00 95.94 213 LYS A C 1
ATOM 1757 O O . LYS A 1 213 ? -12.430 6.592 18.746 1.00 95.94 213 LYS A O 1
ATOM 1762 N N . ASN A 1 214 ? -10.884 5.740 17.353 1.00 95.06 214 ASN A N 1
ATOM 1763 C CA . ASN A 1 214 ? -9.706 6.034 18.177 1.00 95.06 214 ASN A CA 1
ATOM 1764 C C . ASN A 1 214 ? -9.833 5.478 19.616 1.00 95.06 214 ASN A C 1
ATOM 1766 O O . ASN A 1 214 ? -9.840 4.266 19.829 1.00 95.06 214 ASN A O 1
ATOM 1770 N N . GLN A 1 215 ? -9.921 6.360 20.616 1.00 92.38 215 GLN A N 1
ATOM 1771 C CA . GLN A 1 215 ? -9.999 5.996 22.036 1.00 92.38 215 GLN A CA 1
ATOM 1772 C C . GLN A 1 215 ? -11.428 5.676 22.490 1.00 92.38 215 GLN A C 1
ATOM 1774 O O . GLN A 1 215 ? -11.618 5.073 23.542 1.00 92.38 215 GLN A O 1
ATOM 1779 N N . LYS A 1 216 ? -12.447 6.101 21.734 1.00 95.12 216 LYS A N 1
ATOM 1780 C CA . LYS A 1 216 ? -13.841 6.011 22.163 1.00 95.12 216 LYS A CA 1
ATOM 1781 C C . LYS A 1 216 ? -14.484 4.733 21.634 1.00 95.12 216 LYS A C 1
ATOM 1783 O O . LYS A 1 216 ? -14.602 4.564 20.421 1.00 95.12 216 LYS A O 1
ATOM 1788 N N . ALA A 1 217 ? -14.960 3.875 22.535 1.00 96.44 217 ALA A N 1
ATOM 1789 C CA . ALA A 1 217 ? -15.860 2.785 22.172 1.00 96.44 217 ALA A CA 1
ATOM 1790 C C . ALA A 1 217 ? -17.184 3.363 21.637 1.00 96.44 217 ALA A C 1
ATOM 1792 O O . ALA A 1 217 ? -17.782 4.248 22.256 1.00 96.44 217 ALA A O 1
ATOM 1793 N N . ILE A 1 218 ? -17.616 2.891 20.469 1.00 96.06 218 ILE A N 1
ATOM 1794 C CA . ILE A 1 218 ? -18.862 3.309 19.804 1.00 96.06 218 ILE A CA 1
ATOM 1795 C C . ILE A 1 218 ? -19.945 2.224 19.844 1.00 96.06 218 ILE A C 1
ATOM 1797 O O . ILE A 1 218 ? -21.062 2.459 19.389 1.00 96.06 218 ILE A O 1
ATOM 1801 N N . THR A 1 219 ? -19.629 1.056 20.404 1.00 96.31 219 THR A N 1
ATOM 1802 C CA . THR A 1 219 ? -20.566 -0.046 20.638 1.00 96.31 219 THR A CA 1
ATOM 1803 C C . THR A 1 219 ? -20.486 -0.520 22.084 1.00 96.31 219 THR A C 1
ATOM 1805 O O . THR A 1 219 ? -19.488 -0.293 22.766 1.00 96.31 219 THR A O 1
ATOM 1808 N N . GLU A 1 220 ? -21.523 -1.231 22.522 1.00 95.12 220 GLU A N 1
ATOM 1809 C CA . GLU A 1 220 ? -21.459 -2.101 23.700 1.00 95.12 220 GLU A CA 1
ATOM 1810 C C . GLU A 1 220 ? -20.618 -3.360 23.403 1.00 95.12 220 GLU A C 1
ATOM 1812 O O . GLU A 1 220 ? -20.073 -3.517 22.303 1.00 95.12 220 GLU A O 1
ATOM 1817 N N . ASP A 1 221 ? -20.514 -4.255 24.386 1.00 96.69 221 ASP A N 1
ATOM 1818 C CA . ASP A 1 221 ? -19.803 -5.524 24.250 1.00 96.69 221 ASP A CA 1
ATOM 1819 C C . ASP A 1 221 ? -20.516 -6.467 23.272 1.00 96.69 221 ASP A C 1
ATOM 1821 O O . ASP A 1 221 ? -21.687 -6.815 23.428 1.00 96.69 221 ASP A O 1
ATOM 1825 N N . LEU A 1 222 ? -19.774 -6.928 22.272 1.00 96.12 222 LEU A N 1
ATOM 1826 C CA . LEU A 1 222 ? -20.215 -7.874 21.255 1.00 96.12 222 LEU A CA 1
ATOM 1827 C C . LEU A 1 222 ? -19.567 -9.240 21.501 1.00 96.12 222 LEU A C 1
ATOM 1829 O O . LEU A 1 222 ? -18.384 -9.334 21.820 1.00 96.12 222 LEU A O 1
ATOM 1833 N N . LEU A 1 223 ? -20.314 -10.324 21.282 1.00 94.50 223 LEU A N 1
ATOM 1834 C CA . LEU A 1 223 ? -19.780 -11.693 21.390 1.00 94.50 223 LEU A CA 1
ATOM 1835 C C . LEU A 1 223 ? -18.889 -12.090 20.201 1.00 94.50 223 LEU A C 1
ATOM 1837 O O . LEU A 1 223 ? -18.141 -13.061 20.276 1.00 94.50 223 LEU A O 1
ATOM 1841 N N . GLY A 1 224 ? -18.974 -11.363 19.089 1.00 92.31 224 GLY A N 1
ATOM 1842 C CA . GLY A 1 224 ? -18.228 -11.659 17.876 1.00 92.31 224 GLY A CA 1
ATOM 1843 C C . GLY A 1 224 ? -18.465 -10.619 16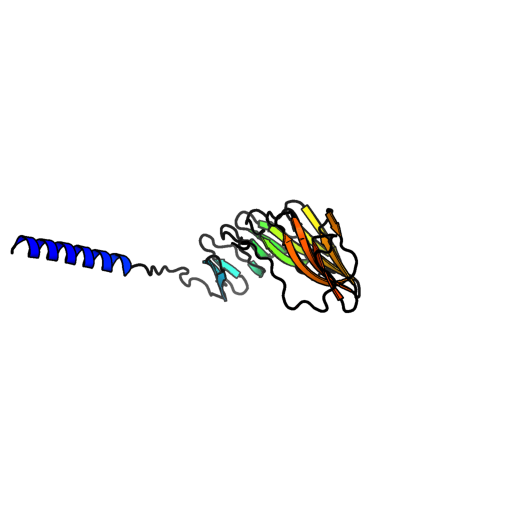.791 1.00 92.31 224 GLY A C 1
ATOM 1844 O O . GLY A 1 224 ? -19.438 -9.867 16.832 1.00 92.31 224 GLY A O 1
ATOM 1845 N N . ILE A 1 225 ? -17.566 -10.605 15.811 1.00 90.62 225 ILE A N 1
ATOM 1846 C CA . ILE A 1 225 ? -17.640 -9.745 14.632 1.00 90.62 225 ILE A CA 1
ATOM 1847 C C . ILE A 1 225 ? -17.598 -10.642 13.402 1.00 90.62 225 ILE A C 1
ATOM 1849 O O . ILE A 1 225 ? -16.644 -11.392 13.217 1.00 90.62 225 ILE A O 1
ATOM 1853 N N . ILE A 1 226 ? -18.652 -10.581 12.588 1.00 87.62 226 ILE A N 1
ATOM 1854 C CA . ILE A 1 226 ? -18.777 -11.391 11.368 1.00 87.62 226 ILE A CA 1
ATOM 1855 C C . ILE A 1 226 ? -18.123 -10.674 10.182 1.00 87.62 226 ILE A C 1
ATOM 1857 O O . ILE A 1 226 ? -17.371 -11.282 9.429 1.00 87.62 226 ILE A O 1
ATOM 1861 N N . ASP A 1 227 ? -18.416 -9.384 10.020 1.00 85.56 227 ASP A N 1
ATOM 1862 C CA . ASP A 1 227 ? -17.884 -8.535 8.956 1.00 85.56 227 ASP A CA 1
ATOM 1863 C C . ASP A 1 227 ? -17.861 -7.083 9.447 1.00 85.56 227 ASP A C 1
ATOM 1865 O O . ASP A 1 227 ? -18.692 -6.676 10.264 1.00 85.56 227 ASP A O 1
ATOM 1869 N N . MET A 1 228 ? -16.916 -6.299 8.941 1.00 84.00 228 MET A N 1
ATOM 1870 C CA . MET A 1 228 ? -16.869 -4.855 9.134 1.00 84.00 228 MET A CA 1
ATOM 1871 C C . MET A 1 228 ? -16.444 -4.201 7.831 1.00 84.00 228 MET A C 1
ATOM 1873 O O . MET A 1 228 ? -15.405 -4.534 7.262 1.00 84.00 228 MET A O 1
ATOM 1877 N N . LYS A 1 229 ? -17.235 -3.226 7.384 1.00 84.31 229 LYS A N 1
ATOM 1878 C CA . LYS A 1 229 ? -16.973 -2.449 6.172 1.00 84.31 229 LYS A CA 1
ATOM 1879 C C . LYS A 1 229 ? -17.266 -0.978 6.425 1.00 84.31 229 LYS A C 1
ATOM 1881 O O . LYS A 1 229 ? -18.274 -0.641 7.041 1.00 84.31 229 LYS A O 1
ATOM 1886 N N . ILE A 1 230 ? -16.392 -0.110 5.924 1.00 76.81 230 ILE A N 1
ATOM 1887 C CA . ILE A 1 230 ? -16.654 1.330 5.836 1.00 76.81 230 ILE A CA 1
ATOM 1888 C C . ILE A 1 230 ? -17.424 1.583 4.545 1.00 76.81 230 ILE A C 1
ATOM 1890 O O . ILE A 1 230 ? -16.971 1.218 3.460 1.00 76.81 230 ILE A O 1
ATOM 1894 N N . ASN A 1 231 ? -18.589 2.217 4.667 1.00 72.94 231 ASN A N 1
ATOM 1895 C CA . ASN A 1 231 ? -19.318 2.723 3.515 1.00 72.94 231 ASN A CA 1
ATOM 1896 C C . ASN A 1 231 ? -18.818 4.131 3.170 1.00 72.94 231 ASN A C 1
ATOM 1898 O O . ASN A 1 231 ? -19.296 5.119 3.725 1.00 72.94 231 ASN A O 1
ATOM 1902 N N . TRP A 1 232 ? -17.864 4.203 2.243 1.00 60.56 232 TRP A N 1
ATOM 1903 C CA . TRP A 1 232 ? -17.278 5.461 1.771 1.00 60.56 232 TRP A CA 1
ATOM 1904 C C . TRP A 1 232 ? -18.282 6.379 1.065 1.00 60.56 232 TRP A C 1
ATOM 1906 O O . TRP A 1 232 ? -18.118 7.593 1.097 1.00 60.56 232 TRP A O 1
ATOM 1916 N N . ASN A 1 233 ? -19.340 5.816 0.475 1.00 57.91 233 ASN A N 1
ATOM 1917 C CA . ASN A 1 233 ? -20.325 6.572 -0.302 1.00 57.91 233 ASN A CA 1
ATOM 1918 C C . ASN A 1 233 ? -21.466 7.139 0.558 1.00 57.91 233 ASN A C 1
ATOM 1920 O O . ASN A 1 233 ? -22.342 7.821 0.034 1.00 57.91 233 ASN A O 1
ATOM 1924 N N . GLY A 1 234 ? -21.469 6.860 1.867 1.00 50.78 234 GLY A N 1
ATOM 1925 C CA . GLY A 1 234 ? -22.583 7.197 2.748 1.00 50.78 234 GLY A CA 1
ATOM 1926 C C . GLY A 1 234 ? -23.833 6.348 2.483 1.00 50.78 234 GLY A C 1
ATOM 1927 O O . GLY A 1 234 ? -23.923 5.581 1.522 1.00 50.78 234 GLY A O 1
ATOM 1928 N N . THR A 1 235 ? -24.802 6.428 3.393 1.00 50.91 235 THR A N 1
ATOM 1929 C CA . THR A 1 235 ? -26.155 5.915 3.130 1.00 50.91 235 THR A CA 1
ATOM 1930 C C . THR A 1 235 ? -26.945 7.063 2.510 1.00 50.91 235 THR A C 1
ATOM 1932 O O . THR A 1 235 ? -27.025 8.124 3.124 1.00 50.91 235 THR A O 1
ATOM 1935 N N . ASN A 1 236 ? -27.421 6.880 1.274 1.00 39.41 236 ASN A N 1
ATOM 1936 C CA . ASN A 1 236 ? -28.353 7.814 0.631 1.00 39.41 236 ASN A CA 1
ATOM 1937 C C . ASN A 1 236 ? -29.711 7.797 1.333 1.00 39.41 236 ASN A C 1
ATOM 1939 O O . ASN A 1 236 ? -30.123 6.694 1.765 1.00 39.41 236 ASN A O 1
#

Foldseek 3Di:
DVVVVVVVVVVVVVVVVVVVVVVPPDDDDDLDDPQFAWDDKDADPLGKIKTWTDRDPQWIWIDTNPDTDDIASDKAAWDAFLNRPKIWIWGQHPVGIWIDIPVDIGDDPAPFWAYKDAANQRQWIWTWGDDVQWIWIDIPNDIDIDGNDDWDWAAYRNGPWIWTWDDDPQWIWIDIPPPAIEDTASDKAWAHADPVRFTWIWGHDDQWIFIDRGHDTPDDTDRDDDDDHDDPPDDD

Secondary structure (DSSP, 8-state):
-HHHHHHHHHHHHHHHHHHHHHS-------S--SSSEEEEEEE-TTS-EEEEEEEETTEEEEEETTEEPPPBSEEEEEEE-TTSS-EEEEEEETTEEEEEESS-EEEE--SEEEEEEE-TTSS-EEEEEEETTEEEEEETTEEEEEES--S--EE-TTSS-EEEEEEETTEEEEEETTTEEPPPBSEEEEEEE-TTSPEEEEEEETTEEEEEETTEE-S--BS--S-----TT---

pLDDT: mean 89.44, std 11.69, range [39.41, 98.56]